Protein AF-A0A656JQZ4-F1 (afdb_monomer_lite)

InterPro domains:
  IPR024393 Mechanosensitive ion channel MscS, porin domain [PF12795] (4-172)

Radius of gyration: 34.05 Å; chains: 1; bounding box: 74×34×108 Å

Structure (mmCIF, N/CA/C/O backbone):
data_AF-A0A656JQZ4-F1
#
_entry.id   AF-A0A656JQZ4-F1
#
loop_
_atom_site.group_PDB
_atom_site.id
_atom_site.type_symbol
_atom_site.label_atom_id
_atom_site.label_alt_id
_atom_site.label_comp_id
_atom_site.label_asym_id
_atom_site.label_entity_id
_atom_site.label_seq_id
_atom_site.pdbx_PDB_ins_code
_atom_site.Cartn_x
_atom_site.Cartn_y
_atom_site.Cartn_z
_atom_site.occupancy
_atom_site.B_iso_or_equiv
_atom_site.auth_seq_id
_atom_site.auth_comp_id
_atom_site.auth_asym_id
_atom_site.auth_atom_id
_atom_site.pdbx_PDB_model_num
ATOM 1 N N . LYS A 1 1 ? -28.737 9.809 -9.470 1.00 39.38 1 LYS A N 1
ATOM 2 C CA . LYS A 1 1 ? -28.027 9.970 -10.762 1.00 39.38 1 LYS A CA 1
ATOM 3 C C . LYS A 1 1 ? -26.666 9.329 -10.587 1.00 39.38 1 LYS A C 1
ATOM 5 O O . LYS A 1 1 ? -25.875 9.874 -9.831 1.00 39.38 1 LYS A O 1
ATOM 10 N N . GLU A 1 2 ? -26.426 8.171 -11.194 1.00 43.66 2 GLU A N 1
ATOM 11 C CA . GLU A 1 2 ? -25.077 7.606 -11.251 1.00 43.66 2 GLU A CA 1
ATOM 12 C C . GLU A 1 2 ? -24.187 8.609 -11.987 1.00 43.66 2 GLU A C 1
ATOM 14 O O . GLU A 1 2 ? -24.426 8.935 -13.152 1.00 43.66 2 GLU A O 1
ATOM 19 N N . SER A 1 3 ? -23.223 9.191 -11.275 1.00 51.88 3 SER A N 1
ATOM 20 C CA . SER A 1 3 ? -22.166 9.960 -11.918 1.00 51.88 3 SER A CA 1
ATOM 21 C C . SER A 1 3 ? -21.390 8.973 -12.782 1.00 51.88 3 SER A C 1
ATOM 23 O O . SER A 1 3 ? -20.811 8.030 -12.245 1.00 51.88 3 SER A O 1
ATOM 25 N N . LYS A 1 4 ? -21.431 9.126 -14.111 1.00 57.84 4 LYS A N 1
ATOM 26 C CA . LYS A 1 4 ? -20.632 8.279 -15.001 1.00 57.84 4 LYS A CA 1
ATOM 27 C C . LYS A 1 4 ? -19.164 8.517 -14.668 1.00 57.84 4 LYS A C 1
ATOM 29 O O . LYS A 1 4 ? -18.631 9.587 -14.956 1.00 57.84 4 LYS A O 1
ATOM 34 N N . VAL A 1 5 ? -18.532 7.526 -14.047 1.00 68.38 5 VAL A N 1
ATOM 35 C CA . VAL A 1 5 ? -17.096 7.537 -13.786 1.00 68.38 5 VAL A CA 1
ATOM 36 C C . VAL A 1 5 ? -16.403 7.489 -15.144 1.00 68.38 5 VAL A C 1
ATOM 38 O O . VAL A 1 5 ? -16.481 6.495 -15.860 1.00 68.38 5 VAL A O 1
ATOM 41 N N . VAL A 1 6 ? -15.779 8.596 -15.542 1.00 78.38 6 VAL A N 1
ATOM 42 C CA . VAL A 1 6 ? -14.940 8.630 -16.746 1.00 78.38 6 VAL A CA 1
ATOM 43 C C . VAL A 1 6 ? -13.711 7.766 -16.464 1.00 78.38 6 VAL A C 1
ATOM 45 O O . VAL A 1 6 ? -13.132 7.879 -15.385 1.00 78.38 6 VAL A O 1
ATOM 48 N N . ALA A 1 7 ? -13.293 6.902 -17.385 1.00 86.31 7 ALA A N 1
ATOM 49 C CA . ALA A 1 7 ? -12.116 6.060 -17.159 1.00 86.31 7 ALA A CA 1
ATOM 50 C C . ALA A 1 7 ? -10.849 6.919 -16.976 1.00 86.31 7 ALA A C 1
ATOM 52 O O . ALA A 1 7 ? -10.697 7.950 -17.637 1.00 86.31 7 ALA A O 1
ATOM 53 N N . VAL A 1 8 ? -9.921 6.499 -16.114 1.00 87.38 8 VAL A N 1
ATOM 54 C CA . VAL A 1 8 ? -8.641 7.202 -15.875 1.00 87.38 8 VAL A CA 1
ATOM 55 C C . VAL A 1 8 ? -7.861 7.394 -17.177 1.00 87.38 8 VAL A C 1
ATOM 57 O O . VAL A 1 8 ? -7.394 8.497 -17.453 1.00 87.38 8 VAL A O 1
ATOM 60 N N . ALA A 1 9 ? -7.828 6.372 -18.039 1.00 84.94 9 ALA A N 1
ATOM 61 C CA . ALA A 1 9 ? -7.219 6.448 -19.367 1.00 84.94 9 ALA A CA 1
ATOM 62 C C . ALA A 1 9 ? -7.808 7.569 -20.246 1.00 84.94 9 ALA A C 1
ATOM 64 O O . ALA A 1 9 ? -7.087 8.197 -21.017 1.00 84.94 9 ALA A O 1
ATOM 65 N N . GLN A 1 10 ? -9.105 7.866 -20.110 1.00 87.75 10 GLN A N 1
ATOM 66 C CA . GLN A 1 10 ? -9.758 8.961 -20.835 1.00 87.75 10 GLN A CA 1
ATOM 67 C C . GLN A 1 10 ? -9.510 10.320 -20.170 1.00 87.75 10 GLN A C 1
ATOM 69 O O . GLN A 1 10 ? -9.317 11.310 -20.869 1.00 87.75 10 GLN A O 1
ATOM 74 N N . ARG A 1 11 ? -9.493 10.377 -18.830 1.00 89.81 11 ARG A N 1
ATOM 75 C CA . ARG A 1 11 ? -9.241 11.616 -18.072 1.00 89.81 11 ARG A CA 1
ATOM 76 C C . ARG A 1 11 ? -7.806 12.117 -18.226 1.00 89.81 11 ARG A C 1
ATOM 78 O O . ARG A 1 11 ? -7.595 13.319 -18.348 1.00 89.81 11 ARG A O 1
ATOM 85 N N . TYR A 1 12 ? -6.839 11.203 -18.212 1.00 93.88 12 TYR A N 1
ATOM 86 C CA . TYR A 1 12 ? -5.414 11.522 -18.086 1.00 93.88 12 TYR A CA 1
ATOM 87 C C . TYR A 1 12 ? -4.560 11.007 -19.249 1.00 93.88 12 TYR A C 1
ATOM 89 O O . TYR A 1 12 ? -3.341 11.149 -19.226 1.00 93.88 12 TYR A O 1
ATOM 97 N N . GLY A 1 13 ? -5.170 10.457 -20.304 1.00 89.69 13 GLY A N 1
ATOM 98 C CA . GLY A 1 13 ? -4.443 9.910 -21.456 1.00 89.69 13 GLY A CA 1
ATOM 99 C C . GLY A 1 13 ? -3.533 10.916 -22.173 1.00 89.69 13 GLY A C 1
ATOM 100 O O . GLY A 1 13 ? -2.538 10.510 -22.775 1.00 89.69 13 GLY A O 1
ATOM 101 N N . GLY A 1 14 ? -3.832 12.216 -22.074 1.00 91.75 14 GLY A N 1
ATOM 102 C CA . GLY A 1 14 ? -3.009 13.297 -22.626 1.00 91.75 14 GLY A CA 1
ATOM 103 C C . GLY A 1 14 ? -1.778 13.674 -21.793 1.00 91.75 14 GLY A C 1
ATOM 104 O O . GLY A 1 14 ? -0.932 14.404 -22.299 1.00 91.75 14 GLY A O 1
ATOM 105 N N . LEU A 1 15 ? -1.664 13.192 -20.552 1.00 94.81 15 LEU A N 1
ATOM 106 C CA . LEU A 1 15 ? -0.514 13.468 -19.691 1.00 94.81 15 LEU A CA 1
ATOM 107 C C . LEU A 1 15 ? 0.691 12.602 -20.084 1.00 94.81 15 LEU A C 1
ATOM 109 O O . LEU A 1 15 ? 0.540 11.476 -20.584 1.00 94.81 15 LEU A O 1
ATOM 113 N N . ASP A 1 16 ? 1.890 13.133 -19.863 1.00 93.31 16 ASP A N 1
ATOM 114 C CA . ASP A 1 16 ? 3.128 12.368 -19.983 1.00 93.31 16 ASP A CA 1
ATOM 115 C C . ASP A 1 16 ? 3.394 11.511 -18.730 1.00 93.31 16 ASP A C 1
ATOM 117 O O . ASP A 1 16 ? 2.687 11.591 -17.724 1.00 93.31 16 ASP A O 1
ATOM 121 N N . VAL A 1 17 ? 4.387 10.622 -18.815 1.00 89.88 17 VAL A N 1
ATOM 122 C CA . VAL A 1 17 ? 4.729 9.700 -17.720 1.00 89.88 17 VAL A CA 1
ATOM 123 C C . VAL A 1 17 ? 5.087 10.451 -16.422 1.00 89.88 17 VAL A C 1
ATOM 125 O O . VAL A 1 17 ? 4.484 10.129 -15.400 1.00 89.88 17 VAL A O 1
ATOM 128 N N . PRO A 1 18 ? 5.954 11.487 -16.427 1.00 89.94 18 PRO A N 1
ATOM 129 C CA . PRO A 1 18 ? 6.246 12.267 -15.219 1.00 89.94 18 PRO A CA 1
ATOM 130 C C . PRO A 1 18 ? 5.016 12.928 -14.575 1.00 89.94 18 PRO A C 1
ATOM 132 O O . PRO A 1 18 ? 4.871 12.921 -13.352 1.00 89.94 18 PRO A O 1
ATOM 135 N N . GLN A 1 19 ? 4.104 13.487 -15.376 1.00 94.38 19 GLN A N 1
ATOM 136 C CA . GLN A 1 19 ? 2.864 14.083 -14.869 1.00 94.38 19 GLN A CA 1
ATOM 137 C C . GLN A 1 19 ? 1.947 13.037 -14.228 1.00 94.38 19 GLN A C 1
ATOM 139 O O . GLN A 1 19 ? 1.336 13.296 -13.188 1.00 94.38 19 GLN A O 1
ATOM 144 N N . LEU A 1 20 ? 1.854 11.851 -14.833 1.00 94.00 20 LEU A N 1
ATOM 145 C CA . LEU A 1 20 ? 1.080 10.741 -14.283 1.00 94.00 20 LEU A CA 1
ATOM 146 C C . LEU A 1 20 ? 1.684 10.216 -12.976 1.00 94.00 20 LEU A C 1
ATOM 148 O O . LEU A 1 20 ? 0.936 9.937 -12.043 1.00 94.00 20 LEU A O 1
ATOM 152 N N . GLU A 1 21 ? 3.011 10.132 -12.869 1.00 87.94 21 GLU A N 1
ATOM 153 C CA . GLU A 1 21 ? 3.712 9.750 -11.634 1.00 87.94 21 GLU A CA 1
ATOM 154 C C . GLU A 1 21 ? 3.460 10.747 -10.498 1.00 87.94 21 GLU A C 1
ATOM 156 O O . GLU A 1 21 ? 3.199 10.353 -9.358 1.00 87.94 21 GLU A O 1
ATOM 161 N N . GLN A 1 22 ? 3.476 12.047 -10.802 1.00 92.06 22 GLN A N 1
ATOM 162 C CA . GLN A 1 22 ? 3.134 13.080 -9.827 1.00 92.06 22 GLN A CA 1
ATOM 163 C C . GLN A 1 22 ? 1.684 12.936 -9.344 1.00 92.06 22 GLN A C 1
ATOM 165 O O . GLN A 1 22 ? 1.421 13.029 -8.143 1.00 92.06 22 GLN A O 1
ATOM 170 N N . LEU A 1 23 ? 0.743 12.688 -10.260 1.00 94.88 23 LEU A N 1
ATOM 171 C CA . LEU A 1 23 ? -0.659 12.468 -9.914 1.00 94.88 23 LEU A CA 1
ATOM 172 C C . LEU A 1 23 ? -0.840 11.194 -9.075 1.00 94.88 23 LEU A C 1
ATOM 174 O O . LEU A 1 23 ? -1.554 11.219 -8.075 1.00 94.88 23 LEU A O 1
ATOM 178 N N . LEU A 1 24 ? -0.158 10.106 -9.435 1.00 90.56 24 LEU A N 1
ATOM 179 C CA . LEU A 1 24 ? -0.147 8.857 -8.676 1.00 90.56 24 LEU A CA 1
ATOM 180 C C . LEU A 1 24 ? 0.343 9.075 -7.236 1.00 90.56 24 LEU A C 1
ATOM 182 O O . LEU A 1 24 ? -0.272 8.575 -6.292 1.00 90.56 24 LEU A O 1
ATOM 186 N N . SER A 1 25 ? 1.407 9.861 -7.056 1.00 88.25 25 SER A N 1
ATOM 187 C CA . SER A 1 25 ? 1.925 10.226 -5.733 1.00 88.25 25 SER A CA 1
ATOM 188 C C . SER A 1 25 ? 0.886 11.000 -4.911 1.00 88.25 25 SER A C 1
ATOM 190 O O . SER A 1 25 ? 0.588 10.628 -3.777 1.00 88.25 25 SER A O 1
ATOM 192 N N . GLN A 1 26 ? 0.230 12.002 -5.507 1.00 94.31 26 GLN A N 1
ATOM 193 C CA . GLN A 1 26 ? -0.845 12.753 -4.844 1.00 94.31 26 GLN A CA 1
ATOM 194 C C . GLN A 1 26 ? -2.020 11.858 -4.434 1.00 94.31 26 GLN A C 1
ATOM 196 O O . GLN A 1 26 ? -2.540 11.983 -3.323 1.00 94.31 26 GLN A O 1
ATOM 201 N N . ARG A 1 27 ? -2.438 10.945 -5.318 1.00 93.88 27 ARG A N 1
ATOM 202 C CA . ARG A 1 27 ? -3.514 9.991 -5.027 1.00 93.88 27 ARG A CA 1
ATOM 203 C C . ARG A 1 27 ? -3.132 9.030 -3.906 1.00 93.88 27 ARG A C 1
ATOM 205 O O . ARG A 1 27 ? -3.966 8.746 -3.051 1.00 93.88 27 ARG A O 1
ATOM 212 N N . SER A 1 28 ? -1.873 8.607 -3.860 1.00 88.31 28 SER A N 1
ATOM 213 C CA . SER A 1 28 ? -1.345 7.755 -2.792 1.00 88.31 28 SER A CA 1
ATOM 214 C C . SER A 1 28 ? -1.345 8.455 -1.428 1.00 88.31 28 SER A C 1
ATOM 216 O O . SER A 1 28 ? -1.673 7.822 -0.428 1.00 88.31 28 SER A O 1
ATOM 218 N N . THR A 1 29 ? -1.051 9.759 -1.368 1.00 90.81 29 THR A N 1
ATOM 219 C CA . THR A 1 29 ? -1.180 10.543 -0.125 1.00 90.81 29 THR A CA 1
ATOM 220 C C . THR A 1 29 ? -2.636 10.628 0.331 1.00 90.81 29 THR A C 1
ATOM 222 O O . THR A 1 29 ? -2.938 10.309 1.474 1.00 90.81 29 THR A O 1
ATOM 225 N N . GLN A 1 30 ? -3.554 10.960 -0.581 1.00 95.06 30 GLN A N 1
ATOM 226 C CA . GLN A 1 30 ? -4.991 11.029 -0.278 1.00 95.06 30 GLN A CA 1
ATOM 227 C C . GLN A 1 30 ? -5.563 9.687 0.194 1.00 95.06 30 GLN A C 1
ATOM 229 O O . GLN A 1 30 ? -6.457 9.661 1.034 1.00 95.06 30 GLN A O 1
ATOM 234 N N . GLN A 1 31 ? -5.041 8.571 -0.324 1.00 92.25 31 GLN A N 1
ATOM 235 C CA . GLN A 1 31 ? -5.394 7.236 0.153 1.00 92.25 31 GLN A CA 1
ATOM 236 C C . GLN A 1 31 ? -5.039 7.058 1.633 1.00 92.25 31 GLN A C 1
ATOM 238 O O . GLN A 1 31 ? -5.831 6.501 2.383 1.00 92.25 31 GLN A O 1
ATOM 243 N N . SER A 1 32 ? -3.869 7.544 2.060 1.00 88.00 32 SER A N 1
ATOM 244 C CA . SER A 1 32 ? -3.449 7.473 3.463 1.00 88.00 32 SER A CA 1
ATOM 245 C C . SER A 1 32 ? -4.374 8.278 4.378 1.00 88.00 32 SER A C 1
ATOM 247 O O . SER A 1 32 ? -4.710 7.809 5.463 1.00 88.00 32 SER A O 1
ATOM 249 N N . ASP A 1 33 ? -4.804 9.462 3.937 1.00 94.06 33 ASP A N 1
ATOM 250 C CA . ASP A 1 33 ? -5.730 10.308 4.698 1.00 94.06 33 ASP A CA 1
ATOM 251 C C . ASP A 1 33 ? -7.103 9.628 4.836 1.00 94.06 33 ASP A C 1
ATOM 253 O O . ASP A 1 33 ? -7.630 9.502 5.941 1.00 94.06 33 ASP A O 1
ATOM 257 N N . LEU A 1 34 ? -7.640 9.089 3.732 1.00 94.94 34 LEU A N 1
ATOM 258 C CA . LEU A 1 34 ? -8.894 8.326 3.738 1.00 94.94 34 LEU A CA 1
ATOM 259 C C . LEU A 1 34 ? -8.816 7.083 4.630 1.00 94.94 34 LEU A C 1
ATOM 261 O O . LEU A 1 34 ? -9.793 6.755 5.302 1.00 94.94 34 LEU A O 1
ATOM 265 N N . GLN A 1 35 ? -7.666 6.408 4.663 1.00 90.81 35 GLN A N 1
ATOM 266 C CA . GLN A 1 35 ? -7.452 5.259 5.537 1.00 90.81 35 GLN A CA 1
ATOM 267 C C . GLN A 1 35 ? -7.500 5.663 7.017 1.00 90.81 35 GLN A C 1
ATOM 269 O O . GLN A 1 35 ? -8.085 4.948 7.829 1.00 90.81 35 GLN A O 1
ATOM 274 N N . SER A 1 36 ? -6.932 6.822 7.369 1.00 91.38 36 SER A N 1
ATOM 275 C CA . SER A 1 36 ? -7.020 7.373 8.727 1.00 91.38 36 SER A CA 1
ATOM 276 C C . SER A 1 36 ? -8.464 7.701 9.106 1.00 91.38 36 SER A C 1
ATOM 278 O O . SER A 1 36 ? -8.922 7.290 10.170 1.00 91.38 36 SER A O 1
ATOM 280 N N . GLU A 1 37 ? -9.204 8.375 8.220 1.00 94.75 37 GLU A N 1
ATOM 281 C CA . GLU A 1 37 ? -10.624 8.685 8.435 1.00 94.75 37 GLU A CA 1
ATOM 282 C C . GLU A 1 37 ? -11.464 7.408 8.606 1.00 94.75 37 GLU A C 1
ATOM 284 O O . GLU A 1 37 ? -12.331 7.339 9.479 1.00 94.75 37 GLU A O 1
ATOM 289 N N . LEU A 1 38 ? -11.201 6.373 7.798 1.00 93.31 38 LEU A N 1
ATOM 290 C CA . LEU A 1 38 ? -11.888 5.084 7.897 1.00 93.31 38 LEU A CA 1
ATOM 291 C C . LEU A 1 38 ? -11.623 4.402 9.245 1.00 93.31 38 LEU A C 1
ATOM 293 O O . LEU A 1 38 ? -12.551 3.854 9.840 1.00 93.31 38 LEU A O 1
ATOM 297 N N . ASN A 1 39 ? -10.391 4.474 9.756 1.00 88.94 39 ASN A N 1
ATOM 298 C CA . ASN A 1 39 ? -10.056 3.927 11.071 1.00 88.94 39 ASN A CA 1
ATOM 299 C C . ASN A 1 39 ? -10.820 4.652 12.189 1.00 88.94 39 ASN A C 1
ATOM 301 O O . ASN A 1 39 ? -11.409 3.997 13.046 1.00 88.94 39 ASN A O 1
ATOM 305 N N . GLU A 1 40 ? -10.889 5.986 12.147 1.00 91.06 40 GLU A N 1
ATOM 306 C CA . GLU A 1 40 ? -11.666 6.775 13.113 1.00 91.06 40 GLU A CA 1
ATOM 307 C C . GLU A 1 40 ? -13.163 6.427 13.071 1.00 91.06 40 GLU A C 1
ATOM 309 O O . GLU A 1 40 ? -13.796 6.232 14.115 1.00 91.06 40 GLU A O 1
ATOM 314 N N . ALA A 1 41 ? -13.732 6.292 11.870 1.00 92.88 41 ALA A N 1
ATOM 315 C CA . ALA A 1 41 ? -15.123 5.880 11.697 1.00 92.88 41 ALA A CA 1
ATOM 316 C C . ALA A 1 41 ? -15.377 4.462 12.232 1.00 92.88 41 ALA A C 1
ATOM 318 O O . ALA A 1 41 ? -16.416 4.213 12.849 1.00 92.88 41 ALA A O 1
ATOM 319 N N . ASN A 1 42 ? -14.420 3.547 12.054 1.00 89.44 42 ASN A N 1
ATOM 320 C CA . ASN A 1 42 ? -14.505 2.193 12.586 1.00 89.44 42 ASN A CA 1
ATOM 321 C C . ASN A 1 42 ? -14.510 2.189 14.127 1.00 89.44 42 ASN A C 1
ATOM 323 O O . ASN A 1 42 ? -15.382 1.563 14.730 1.00 89.44 42 ASN A O 1
ATOM 327 N N . SER A 1 43 ? -13.633 2.963 14.777 1.00 88.38 43 SER A N 1
ATOM 328 C CA . SER A 1 43 ? -13.628 3.108 16.244 1.00 88.38 43 SER A CA 1
ATOM 329 C C . SER A 1 43 ? -14.948 3.681 16.783 1.00 88.38 43 SER A C 1
ATOM 331 O O . SER A 1 43 ? -15.470 3.236 17.814 1.00 88.38 43 SER A O 1
ATOM 333 N N . LEU A 1 44 ? -15.550 4.648 16.077 1.00 89.31 44 LEU A N 1
ATOM 334 C CA . LEU A 1 44 ? -16.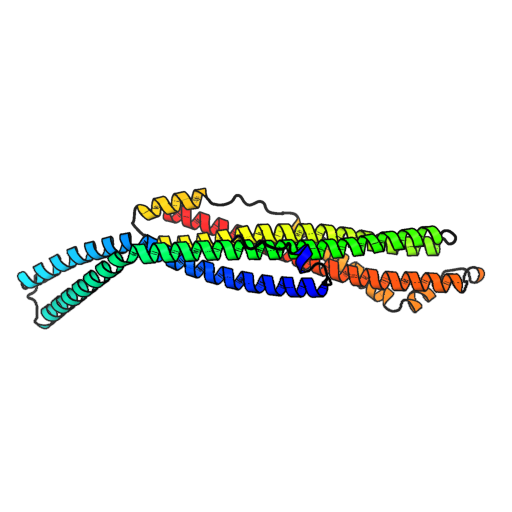872 5.185 16.424 1.00 89.31 44 LEU A CA 1
ATOM 335 C C . LEU A 1 44 ? -17.974 4.125 16.290 1.00 89.31 44 LEU A C 1
ATOM 337 O O . LEU A 1 44 ? -18.811 3.995 17.191 1.00 89.31 44 LEU A O 1
ATOM 341 N N . ALA A 1 45 ? -17.957 3.348 15.204 1.00 90.38 45 ALA A N 1
ATOM 342 C CA . ALA A 1 45 ? -18.913 2.271 14.967 1.00 90.38 45 ALA A CA 1
ATOM 343 C C . ALA A 1 45 ? -18.806 1.172 16.039 1.00 90.38 45 ALA A C 1
ATOM 345 O O . ALA A 1 45 ? -19.820 0.785 16.626 1.00 90.38 45 ALA A O 1
ATOM 346 N N . ILE A 1 46 ? -17.589 0.734 16.381 1.00 87.06 46 ILE A N 1
ATOM 347 C CA . ILE A 1 46 ? -17.330 -0.247 17.449 1.00 87.06 46 ILE A CA 1
ATOM 348 C C . ILE A 1 46 ? -17.798 0.295 18.799 1.00 87.06 46 ILE A C 1
ATOM 350 O O . ILE A 1 46 ? -18.468 -0.409 19.562 1.00 87.06 46 ILE A O 1
ATOM 354 N N . THR A 1 47 ? -17.507 1.561 19.097 1.00 87.88 47 THR A N 1
ATOM 355 C CA . THR A 1 47 ? -17.964 2.207 20.331 1.00 87.88 47 THR A CA 1
ATOM 356 C C . THR A 1 47 ? -19.490 2.208 20.423 1.00 87.88 47 THR A C 1
ATOM 358 O O . THR A 1 47 ? -20.037 1.847 21.464 1.00 87.88 47 THR A O 1
ATOM 361 N N . ALA A 1 48 ? -20.198 2.570 19.350 1.00 90.56 48 ALA A N 1
ATOM 362 C CA . ALA A 1 48 ? -21.661 2.545 19.316 1.00 90.56 48 ALA A CA 1
ATOM 363 C C . ALA A 1 48 ? -22.227 1.114 19.415 1.00 90.56 48 ALA A C 1
ATOM 365 O O . ALA A 1 48 ? -23.218 0.880 20.109 1.00 90.56 48 ALA A O 1
ATOM 366 N N . GLN A 1 49 ? -21.581 0.137 18.777 1.00 88.38 49 GLN A N 1
ATOM 367 C CA . GLN A 1 49 ? -22.001 -1.265 18.803 1.00 88.38 49 GLN A CA 1
ATOM 368 C C . GLN A 1 49 ? -21.848 -1.900 20.193 1.00 88.38 49 GLN A C 1
ATOM 370 O O . GLN A 1 49 ? -22.693 -2.688 20.614 1.00 88.38 49 GLN A O 1
ATOM 375 N N . THR A 1 50 ? -20.776 -1.566 20.910 1.00 87.69 50 THR A N 1
ATOM 376 C CA . THR A 1 50 ? -20.445 -2.162 22.215 1.00 87.69 50 THR A CA 1
ATOM 377 C C . THR A 1 50 ? -21.063 -1.425 23.403 1.00 87.69 50 THR A C 1
ATOM 379 O O . THR A 1 50 ? -21.199 -1.997 24.486 1.00 87.69 50 THR A O 1
ATOM 382 N N . ARG A 1 51 ? -21.485 -0.168 23.224 1.00 89.88 51 ARG A N 1
ATOM 383 C CA . ARG A 1 51 ? -22.067 0.665 24.286 1.00 89.88 51 ARG A CA 1
ATOM 384 C C . ARG A 1 51 ? -23.251 0.024 25.029 1.00 89.88 51 ARG A C 1
ATOM 386 O O . ARG A 1 51 ? -23.259 0.149 26.255 1.00 89.88 51 ARG A O 1
ATOM 393 N N . PRO A 1 52 ? -24.217 -0.661 24.380 1.00 91.00 52 PRO A N 1
ATOM 394 C CA . PRO A 1 52 ? -25.328 -1.304 25.083 1.00 91.00 52 PRO A CA 1
ATOM 395 C C . PRO A 1 52 ? -24.889 -2.307 26.150 1.00 91.00 52 PRO A C 1
ATOM 397 O O . PRO A 1 52 ? -25.318 -2.209 27.299 1.00 91.00 52 PRO A O 1
ATOM 400 N N . GLU A 1 53 ? -23.976 -3.205 25.786 1.00 87.38 53 GLU A N 1
ATOM 401 C CA . GLU A 1 53 ? -23.446 -4.240 26.678 1.00 87.38 53 GLU A CA 1
ATOM 402 C C . GLU A 1 53 ? -22.711 -3.620 27.877 1.00 87.38 53 GLU A C 1
ATOM 404 O O . GLU A 1 53 ? -22.941 -3.987 29.035 1.00 87.38 53 GLU A O 1
ATOM 409 N N . ARG A 1 54 ? -21.873 -2.607 27.614 1.00 85.00 54 ARG A N 1
ATOM 410 C CA . ARG A 1 54 ? -21.145 -1.876 28.663 1.00 85.00 54 ARG A CA 1
ATOM 411 C C . ARG A 1 54 ? -22.095 -1.183 29.623 1.00 85.00 54 ARG A C 1
ATOM 413 O O . ARG A 1 54 ? -21.962 -1.319 30.833 1.00 85.00 54 ARG A O 1
ATOM 420 N N . ALA A 1 55 ? -23.056 -0.434 29.086 1.00 90.38 55 ALA A N 1
ATOM 421 C CA . ALA A 1 55 ? -23.996 0.323 29.893 1.00 90.38 55 ALA A CA 1
ATOM 422 C C . ALA A 1 55 ? -24.849 -0.614 30.754 1.00 90.38 55 ALA A C 1
ATOM 424 O O . ALA A 1 55 ? -25.080 -0.316 31.922 1.00 90.38 55 ALA A O 1
ATOM 425 N N . GLN A 1 56 ? -25.271 -1.764 30.221 1.00 88.56 56 GLN A N 1
ATOM 426 C CA . GLN A 1 56 ? -26.003 -2.770 30.988 1.00 88.56 56 GLN A CA 1
ATOM 427 C C . GLN A 1 56 ? -25.157 -3.352 32.129 1.00 88.56 56 GLN A C 1
ATOM 429 O O . GLN A 1 56 ? -25.646 -3.473 33.258 1.00 88.56 56 GLN A O 1
ATOM 434 N N . THR A 1 57 ? -23.887 -3.659 31.863 1.00 87.00 57 THR A N 1
ATOM 435 C CA . THR A 1 57 ? -22.937 -4.151 32.872 1.00 87.00 57 THR A CA 1
ATOM 436 C C . THR A 1 57 ? -22.690 -3.107 33.964 1.00 87.00 57 THR A C 1
ATOM 438 O O . THR A 1 57 ? -22.845 -3.402 35.151 1.00 87.00 57 THR A O 1
ATOM 441 N N . GLU A 1 58 ? -22.398 -1.861 33.581 1.00 90.00 58 GLU A N 1
ATOM 442 C CA . GLU A 1 58 ? -22.165 -0.754 34.515 1.00 90.00 58 GLU A CA 1
ATOM 443 C C . GLU A 1 58 ? -23.414 -0.439 35.350 1.00 90.00 58 GLU A C 1
ATOM 445 O O . GLU A 1 58 ? -23.318 -0.300 36.567 1.00 90.00 58 GLU A O 1
ATOM 450 N N . ILE A 1 59 ? -24.607 -0.400 34.742 1.00 92.88 59 ILE A N 1
ATOM 451 C CA . ILE A 1 59 ? -25.869 -0.183 35.469 1.00 92.88 59 ILE A CA 1
ATOM 452 C C . ILE A 1 59 ? -26.106 -1.303 36.492 1.00 92.88 59 ILE A C 1
ATOM 454 O O . ILE A 1 59 ? -26.523 -1.020 37.617 1.00 92.88 59 ILE A O 1
ATOM 458 N N . SER A 1 60 ? -25.825 -2.560 36.142 1.00 92.38 60 SER A N 1
ATOM 459 C CA . SER A 1 60 ? -26.003 -3.708 37.046 1.00 92.38 60 SER A CA 1
ATOM 460 C C . SER A 1 60 ? -25.027 -3.663 38.233 1.00 92.38 60 SER A C 1
ATOM 462 O O . SER A 1 60 ? -25.422 -3.872 39.387 1.00 92.38 60 SER A O 1
ATOM 464 N N . ALA A 1 61 ? -23.762 -3.311 37.979 1.00 93.06 61 ALA A N 1
ATOM 465 C CA . ALA A 1 61 ? -22.763 -3.101 39.027 1.00 93.06 61 ALA A CA 1
ATOM 466 C C . ALA A 1 61 ? -23.149 -1.926 39.945 1.00 93.06 61 ALA A C 1
ATOM 468 O O . ALA A 1 61 ? -23.137 -2.053 41.172 1.00 93.06 61 ALA A O 1
ATOM 469 N N . ASN A 1 62 ? -23.596 -0.815 39.355 1.00 96.00 62 ASN A N 1
ATOM 470 C CA . ASN A 1 62 ? -24.073 0.363 40.073 1.00 96.00 62 ASN A CA 1
ATOM 471 C C . ASN A 1 62 ? -25.276 0.045 40.967 1.00 96.00 62 ASN A C 1
ATOM 473 O O . ASN A 1 62 ? -25.327 0.502 42.106 1.00 96.00 62 ASN A O 1
ATOM 477 N N . GLN A 1 63 ? -26.232 -0.762 40.496 1.00 95.81 63 GLN A N 1
ATOM 478 C CA . GLN A 1 63 ? -27.374 -1.202 41.306 1.00 95.81 63 GLN A CA 1
ATOM 479 C C . GLN A 1 63 ? -26.925 -1.997 42.535 1.00 95.81 63 GLN A C 1
ATOM 481 O O . GLN A 1 63 ? -27.388 -1.727 43.645 1.00 95.81 63 GLN A O 1
ATOM 486 N N . THR A 1 64 ? -25.987 -2.928 42.352 1.00 96.88 64 THR A N 1
ATOM 487 C CA . THR A 1 64 ? -25.401 -3.700 43.456 1.00 96.88 64 THR A CA 1
ATOM 488 C C . THR A 1 64 ? -24.720 -2.774 44.465 1.00 96.88 64 THR A C 1
ATOM 490 O O . THR A 1 64 ? -24.948 -2.885 45.672 1.00 96.88 64 THR A O 1
ATOM 493 N N . ARG A 1 65 ? -23.943 -1.795 43.987 1.00 97.44 65 ARG A N 1
ATOM 494 C CA . ARG A 1 65 ? -23.257 -0.828 44.850 1.00 97.44 65 ARG A CA 1
ATOM 495 C C . ARG A 1 65 ? -24.230 0.084 45.599 1.00 97.44 65 ARG A C 1
ATOM 497 O O . ARG A 1 65 ? -24.067 0.281 46.800 1.00 97.44 65 ARG A O 1
ATOM 504 N N . ILE A 1 66 ? -25.284 0.572 44.944 1.00 97.88 66 ILE A N 1
ATOM 505 C CA . ILE A 1 66 ? -26.351 1.359 45.583 1.00 97.88 66 ILE A CA 1
ATOM 506 C C . ILE A 1 66 ? -26.989 0.570 46.734 1.00 97.88 66 ILE A C 1
ATOM 508 O O . ILE A 1 66 ? -27.179 1.115 47.821 1.00 97.88 66 ILE A O 1
ATOM 512 N N . GLN A 1 67 ? -27.308 -0.713 46.523 1.00 97.19 67 GLN A N 1
ATOM 513 C CA . GLN A 1 67 ? -27.890 -1.564 47.566 1.00 97.19 67 GLN A CA 1
ATOM 514 C C . GLN A 1 67 ? -26.948 -1.719 48.766 1.00 97.19 67 GLN A C 1
ATOM 516 O O . GLN A 1 67 ? -27.392 -1.587 49.908 1.00 97.19 67 GLN A O 1
ATOM 521 N N . GLN A 1 68 ? -25.652 -1.934 48.517 1.00 96.25 68 GLN A N 1
ATOM 522 C CA . GLN A 1 68 ? -24.634 -2.008 49.569 1.00 96.25 68 GLN A CA 1
ATOM 523 C C . GLN A 1 68 ? -24.542 -0.702 50.363 1.00 96.25 68 GLN A C 1
ATOM 525 O O . GLN A 1 68 ? -24.611 -0.728 51.592 1.00 96.25 68 GLN A O 1
ATOM 530 N N . ILE A 1 69 ? -24.437 0.443 49.678 1.00 96.88 69 ILE A N 1
ATOM 531 C CA . ILE A 1 69 ? -24.342 1.749 50.339 1.00 96.88 69 ILE A CA 1
ATOM 532 C C . ILE A 1 69 ? -25.597 2.014 51.180 1.00 96.88 69 ILE A C 1
ATOM 534 O O . ILE A 1 69 ? -25.490 2.389 52.347 1.00 96.88 69 ILE A O 1
ATOM 538 N N . ASN A 1 70 ? -26.787 1.756 50.632 1.00 96.75 70 ASN A N 1
ATOM 539 C CA . ASN A 1 70 ? -28.044 1.924 51.359 1.00 96.75 70 ASN A CA 1
ATOM 540 C C . ASN A 1 70 ? -28.121 1.027 52.603 1.00 96.75 70 ASN A C 1
ATOM 542 O O . ASN A 1 70 ? -28.608 1.470 53.644 1.00 96.75 70 ASN A O 1
ATOM 546 N N . ALA A 1 71 ? -27.620 -0.209 52.531 1.00 95.50 71 ALA A N 1
ATOM 547 C CA . ALA A 1 71 ? -27.551 -1.102 53.684 1.00 95.50 71 ALA A CA 1
ATOM 548 C C . ALA A 1 71 ? -26.595 -0.572 54.767 1.00 95.50 71 ALA A C 1
ATOM 550 O O . ALA A 1 71 ? -26.957 -0.560 55.945 1.00 95.50 71 ALA A O 1
ATOM 551 N N . ILE A 1 72 ? -25.414 -0.078 54.379 1.00 96.06 72 ILE A N 1
ATOM 552 C CA . ILE A 1 72 ? -24.428 0.521 55.294 1.00 96.06 72 ILE A CA 1
ATOM 553 C C . ILE A 1 72 ? -25.011 1.761 55.986 1.00 96.06 72 ILE A C 1
ATOM 555 O O . ILE A 1 72 ? -24.969 1.874 57.215 1.00 96.06 72 ILE A O 1
ATOM 559 N N . LEU A 1 73 ? -25.607 2.672 55.210 1.00 95.06 73 LEU A N 1
ATOM 560 C CA . LEU A 1 73 ? -26.227 3.893 55.725 1.00 95.06 73 LEU A CA 1
ATOM 561 C C . LEU A 1 73 ? -27.383 3.579 56.683 1.00 95.06 73 LEU A C 1
ATOM 563 O O . LEU A 1 73 ? -27.458 4.176 57.756 1.00 95.06 73 LEU A O 1
ATOM 567 N N . LYS A 1 74 ? -28.239 2.607 56.337 1.00 94.81 74 LYS A N 1
ATOM 568 C CA . LYS A 1 74 ? -29.369 2.172 57.173 1.00 94.81 74 LYS A CA 1
ATOM 569 C C . LYS A 1 74 ? -28.915 1.523 58.481 1.00 94.81 74 LYS A C 1
ATOM 571 O O . LYS A 1 74 ? -29.480 1.815 59.531 1.00 94.81 74 LYS A O 1
ATOM 576 N N . ASN A 1 75 ? -27.907 0.654 58.429 1.00 93.31 75 ASN A N 1
ATOM 577 C CA . ASN A 1 75 ? -27.382 -0.033 59.612 1.00 93.31 75 ASN A CA 1
ATOM 578 C C . ASN A 1 75 ? -26.531 0.892 60.496 1.00 93.31 75 ASN A C 1
ATOM 580 O O . ASN A 1 75 ? -26.264 0.568 61.654 1.00 93.31 75 ASN A O 1
ATOM 584 N N . GLY A 1 76 ? -26.061 2.018 59.947 1.00 91.94 76 GLY A N 1
ATOM 585 C CA . GLY A 1 76 ? -25.164 2.948 60.628 1.00 91.94 76 GLY A CA 1
ATOM 586 C C . GLY A 1 76 ? -23.804 2.338 60.973 1.00 91.94 76 GLY A C 1
ATOM 587 O O . GLY A 1 76 ? -23.085 2.900 61.802 1.00 91.94 76 GLY A O 1
ATOM 588 N N . LYS A 1 77 ? -23.462 1.198 60.361 1.00 91.00 77 LYS A N 1
ATOM 589 C CA . LYS A 1 77 ? -22.217 0.463 60.572 1.00 91.00 77 LYS A CA 1
ATOM 590 C C . LYS A 1 77 ? -21.642 -0.015 59.248 1.0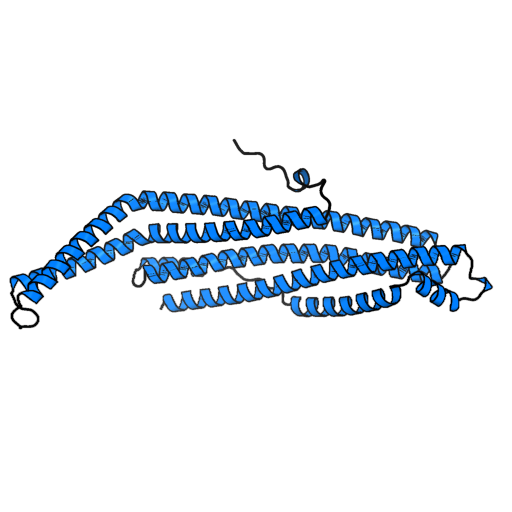0 91.00 77 LYS A C 1
ATOM 592 O O . LYS A 1 77 ? -22.381 -0.512 58.404 1.00 91.00 77 LYS A O 1
ATOM 597 N N . ASP A 1 78 ? -20.325 0.067 59.135 1.00 88.56 78 ASP A N 1
ATOM 598 C CA . ASP A 1 78 ? -19.544 -0.511 58.047 1.00 88.56 78 ASP A CA 1
ATOM 599 C C . ASP A 1 78 ? -18.495 -1.453 58.646 1.00 88.56 78 ASP A C 1
ATOM 601 O O . ASP A 1 78 ? -17.766 -1.073 59.567 1.00 88.56 78 ASP A O 1
ATOM 605 N N . ASN A 1 79 ? -18.482 -2.714 58.209 1.00 85.25 79 ASN A N 1
ATOM 606 C CA . ASN A 1 79 ? -17.625 -3.774 58.762 1.00 85.25 79 ASN A CA 1
ATOM 607 C C . ASN A 1 79 ? -17.592 -3.821 60.307 1.00 85.25 79 ASN A C 1
ATOM 609 O O . ASN A 1 79 ? -16.544 -3.977 60.933 1.00 85.25 79 ASN A O 1
ATOM 613 N N . GLY A 1 80 ? -18.756 -3.641 60.942 1.00 82.69 80 GLY A N 1
ATOM 614 C CA . GLY A 1 80 ? -18.919 -3.684 62.400 1.00 82.69 80 GLY A CA 1
ATOM 615 C C . GLY A 1 80 ? -18.552 -2.397 63.151 1.00 82.69 80 GLY A C 1
ATOM 616 O O . GLY A 1 80 ? -18.868 -2.295 64.338 1.00 82.69 80 GLY A O 1
ATOM 617 N N . LYS A 1 81 ? -17.965 -1.393 62.486 1.00 89.06 81 LYS A N 1
ATOM 618 C CA . LYS A 1 81 ? -17.642 -0.081 63.072 1.00 89.06 81 LYS A CA 1
ATOM 619 C C . LYS A 1 81 ? -18.774 0.912 62.835 1.00 89.06 81 LYS A C 1
ATOM 621 O O . LYS A 1 81 ? -19.351 0.941 61.753 1.00 89.06 81 LYS A O 1
ATOM 626 N N . THR A 1 82 ? -19.086 1.736 63.833 1.00 91.69 82 THR A N 1
ATOM 627 C CA . THR A 1 82 ? -20.071 2.820 63.695 1.00 91.69 82 THR A CA 1
ATOM 628 C C . THR A 1 82 ? -19.600 3.836 62.660 1.00 91.69 82 THR A C 1
ATOM 630 O O . THR A 1 82 ? -18.443 4.252 62.698 1.00 91.69 82 THR A O 1
ATOM 633 N N . LEU A 1 83 ? -20.496 4.257 61.765 1.00 93.50 83 LEU A N 1
ATOM 634 C CA . LEU A 1 83 ? -20.176 5.274 60.767 1.00 93.50 83 LEU A CA 1
ATOM 635 C C . LEU A 1 83 ? -19.903 6.640 61.400 1.00 93.50 83 LEU A C 1
ATOM 637 O O . LEU A 1 83 ? -20.731 7.146 62.165 1.00 93.50 83 LEU A O 1
ATOM 641 N N . SER A 1 84 ? -18.806 7.277 60.989 1.00 94.44 84 SER A N 1
ATOM 642 C CA . SER A 1 84 ? -18.576 8.702 61.240 1.00 94.44 84 SER A CA 1
ATOM 643 C C . SER A 1 84 ? -19.437 9.588 60.326 1.00 94.44 84 SER A C 1
ATOM 645 O O . SER A 1 84 ? -20.005 9.129 59.329 1.00 94.44 84 SER A O 1
ATOM 647 N N . ALA A 1 85 ? -19.535 10.881 60.651 1.00 94.06 85 ALA A N 1
ATOM 648 C CA . ALA A 1 85 ? -20.219 11.858 59.802 1.00 94.06 85 ALA A CA 1
ATOM 649 C C . ALA A 1 85 ? -19.563 11.969 58.413 1.00 94.06 85 ALA A C 1
ATOM 651 O O . ALA A 1 85 ? -20.262 11.936 57.403 1.00 94.06 85 ALA A O 1
ATOM 652 N N . ASP A 1 86 ? -18.230 11.994 58.356 1.00 94.75 86 ASP A N 1
ATOM 653 C CA . ASP A 1 86 ? -17.486 12.075 57.095 1.00 94.75 86 ASP A CA 1
ATOM 654 C C . ASP A 1 86 ? -17.691 10.834 56.219 1.00 94.75 86 ASP A C 1
ATOM 656 O O . ASP A 1 86 ? -17.897 10.957 55.015 1.00 94.75 86 ASP A O 1
ATOM 660 N N . GLN A 1 87 ? -17.725 9.636 56.816 1.00 95.19 87 GLN A N 1
ATOM 661 C CA . GLN A 1 87 ? -18.020 8.397 56.086 1.00 95.19 87 GLN A CA 1
ATOM 662 C C . GLN A 1 87 ? -19.438 8.398 55.510 1.00 95.19 87 GLN A C 1
ATOM 664 O O . GLN A 1 87 ? -19.640 7.985 54.370 1.00 95.19 87 GLN A O 1
ATOM 669 N N . ARG A 1 88 ? -20.427 8.900 56.263 1.00 95.56 88 ARG A N 1
ATOM 670 C CA . ARG A 1 88 ? -21.791 9.072 55.736 1.00 95.56 88 ARG A CA 1
ATOM 671 C C . ARG A 1 88 ? -21.813 10.047 54.566 1.00 95.56 88 ARG A C 1
ATOM 673 O O . ARG A 1 88 ? -22.479 9.773 53.573 1.00 95.56 88 ARG A O 1
ATOM 680 N N . ASN A 1 89 ? -21.096 11.163 54.671 1.00 96.56 89 ASN A N 1
ATOM 681 C CA . ASN A 1 89 ? -21.018 12.153 53.600 1.00 96.56 89 ASN A CA 1
ATOM 682 C C . ASN A 1 89 ? -20.369 11.570 52.341 1.00 96.56 89 ASN A C 1
ATOM 684 O O . ASN A 1 89 ? -20.913 11.747 51.254 1.00 96.56 89 ASN A O 1
ATOM 688 N N . LEU A 1 90 ? -19.276 10.813 52.486 1.00 97.38 90 LEU A N 1
ATOM 689 C CA . LEU A 1 90 ? -18.612 10.125 51.378 1.00 97.38 90 LEU A CA 1
ATOM 690 C C . LEU A 1 90 ? -19.561 9.152 50.662 1.00 97.38 90 LEU A C 1
ATOM 692 O O . LEU A 1 90 ? -19.683 9.203 49.443 1.00 97.38 90 LEU A O 1
ATOM 696 N N . LEU A 1 91 ? -20.279 8.314 51.414 1.00 97.44 91 LEU A N 1
ATOM 697 C CA . LEU A 1 91 ? -21.240 7.357 50.853 1.00 97.44 91 LEU A CA 1
ATOM 698 C C . LEU A 1 91 ? -22.428 8.039 50.160 1.00 97.44 91 LEU A C 1
ATOM 700 O O . LEU A 1 91 ? -22.876 7.585 49.109 1.00 97.44 91 LEU A O 1
ATOM 704 N N . ASN A 1 92 ? -22.939 9.138 50.721 1.00 97.44 92 ASN A N 1
ATOM 705 C CA . ASN A 1 92 ? -23.998 9.921 50.081 1.00 97.44 92 ASN A CA 1
ATOM 706 C C . ASN A 1 92 ? -23.508 10.602 48.793 1.00 97.44 92 ASN A C 1
ATOM 708 O O . ASN A 1 92 ? -24.242 10.639 47.804 1.00 97.44 92 ASN A O 1
ATOM 712 N N . ALA A 1 93 ? -22.271 11.107 48.777 1.00 97.94 93 ALA A N 1
ATOM 713 C CA . ALA A 1 93 ? -21.655 11.665 47.575 1.00 97.94 93 ALA A CA 1
ATOM 714 C C . ALA A 1 93 ? -21.439 10.588 46.499 1.00 97.94 93 ALA A C 1
ATOM 716 O O . ALA A 1 93 ? -21.734 10.820 45.326 1.00 97.94 93 ALA A O 1
ATOM 717 N N . GLU A 1 94 ? -21.000 9.391 46.896 1.00 97.81 94 GLU A N 1
ATOM 718 C CA . GLU A 1 94 ? -20.878 8.236 46.004 1.00 97.81 94 GLU A CA 1
ATOM 719 C C . GLU A 1 94 ? -22.242 7.850 45.407 1.00 97.81 94 GLU A C 1
ATOM 721 O O . GLU A 1 94 ? -22.358 7.724 44.190 1.00 97.81 94 GLU A O 1
ATOM 726 N N . LEU A 1 95 ? -23.303 7.760 46.222 1.00 98.00 95 LEU A N 1
ATOM 727 C CA . LEU A 1 95 ? -24.673 7.527 45.742 1.00 98.00 95 LEU A CA 1
ATOM 728 C C . LEU A 1 95 ? -25.120 8.573 44.715 1.00 98.00 95 LEU A C 1
ATOM 730 O O . LEU A 1 95 ? -25.694 8.217 43.684 1.00 98.00 95 LEU A O 1
ATOM 734 N N . ALA A 1 96 ? -24.878 9.858 44.983 1.00 97.94 96 ALA A N 1
ATOM 735 C CA . ALA A 1 96 ? -25.229 10.935 44.062 1.00 97.94 96 ALA A CA 1
ATOM 736 C C . ALA A 1 96 ? -24.480 10.802 42.724 1.00 97.94 96 ALA A C 1
ATOM 738 O O . ALA A 1 96 ? -25.100 10.902 41.664 1.00 97.94 96 ALA A O 1
ATOM 739 N N . SER A 1 97 ? -23.179 10.498 42.776 1.00 98.12 97 SER A N 1
ATOM 740 C CA . SER A 1 97 ? -22.346 10.248 41.594 1.00 98.12 97 SER A CA 1
ATOM 741 C C . SER A 1 97 ? -22.847 9.050 40.779 1.00 98.12 97 SER A C 1
ATOM 743 O O . SER A 1 97 ? -23.062 9.169 39.572 1.00 98.12 97 SER A O 1
ATOM 745 N N . ILE A 1 98 ? -23.140 7.918 41.432 1.00 97.88 98 ILE A N 1
ATOM 746 C CA . ILE A 1 98 ? -23.659 6.715 40.763 1.00 97.88 98 ILE A CA 1
ATOM 747 C C . ILE A 1 98 ? -25.017 6.993 40.100 1.00 97.88 98 ILE A C 1
ATOM 749 O O . ILE A 1 98 ? -25.263 6.557 38.974 1.00 97.88 98 ILE A O 1
ATOM 753 N N . ASN A 1 99 ? -25.910 7.731 40.764 1.00 96.94 99 ASN A N 1
ATOM 754 C CA . ASN A 1 99 ? -27.205 8.094 40.186 1.00 96.94 99 ASN A CA 1
ATOM 755 C C . ASN A 1 99 ? -27.053 8.993 38.949 1.00 96.94 99 ASN A C 1
ATOM 757 O O . ASN A 1 99 ? -27.738 8.766 37.949 1.00 96.94 99 ASN A O 1
ATOM 761 N N . ALA A 1 100 ? -26.134 9.964 38.988 1.00 97.44 100 ALA A N 1
ATOM 762 C CA . ALA A 1 100 ? -25.814 10.802 37.834 1.00 97.44 100 ALA A CA 1
ATOM 763 C C . ALA A 1 100 ? -25.226 9.976 36.676 1.00 97.44 100 ALA A C 1
ATOM 765 O O . ALA A 1 100 ? -25.651 10.132 35.530 1.00 97.44 100 ALA A O 1
ATOM 766 N N . LEU A 1 101 ? -24.321 9.038 36.971 1.00 96.25 101 LEU A N 1
ATOM 767 C CA . LEU A 1 101 ? -23.743 8.133 35.976 1.00 96.25 101 LEU A CA 1
ATOM 768 C C . LEU A 1 101 ? -24.805 7.223 35.337 1.00 96.25 101 LEU A C 1
ATOM 770 O O . LEU A 1 101 ? -24.840 7.075 34.118 1.00 96.25 101 LEU A O 1
ATOM 774 N N . ASN A 1 102 ? -25.720 6.656 36.128 1.00 96.19 102 ASN A N 1
ATOM 775 C CA . ASN A 1 102 ? -26.828 5.852 35.606 1.00 96.19 102 ASN A CA 1
ATOM 776 C C . ASN A 1 102 ? -27.756 6.665 34.692 1.00 96.19 102 ASN A C 1
ATOM 778 O O . ASN A 1 102 ? -28.239 6.138 33.687 1.00 96.19 102 ASN A O 1
ATOM 782 N N . LEU A 1 103 ? -28.011 7.936 35.023 1.00 96.06 103 LEU A N 1
ATOM 783 C CA . LEU A 1 103 ? -28.789 8.829 34.165 1.00 96.06 103 LEU A CA 1
ATOM 784 C C . LEU A 1 103 ? -28.073 9.071 32.832 1.00 96.06 103 LEU A C 1
ATOM 786 O O . LEU A 1 103 ? -28.703 8.928 31.784 1.00 96.06 103 LEU A O 1
ATOM 790 N N . LEU A 1 104 ? -26.767 9.355 32.871 1.00 94.81 104 LEU A N 1
ATOM 791 C CA . LEU A 1 104 ? -25.944 9.506 31.671 1.00 94.81 104 LEU A CA 1
ATOM 792 C C . LEU A 1 104 ? -26.005 8.246 30.799 1.00 94.81 104 LEU A C 1
ATOM 794 O O . LEU A 1 104 ? -26.345 8.340 29.624 1.00 94.81 104 LEU A O 1
ATOM 798 N N . ARG A 1 105 ? -25.786 7.053 31.368 1.00 94.31 105 ARG A N 1
ATOM 799 C CA . ARG A 1 105 ? -25.856 5.788 30.614 1.00 94.31 105 ARG A CA 1
ATOM 800 C C . ARG A 1 105 ? -27.211 5.556 29.963 1.00 94.31 105 ARG A C 1
ATOM 802 O O . ARG A 1 105 ? -27.268 5.120 28.820 1.00 94.31 105 ARG A O 1
ATOM 809 N N . ARG A 1 106 ? -28.310 5.884 30.643 1.00 94.06 106 ARG A N 1
ATOM 810 C CA . ARG A 1 106 ? -29.656 5.782 30.054 1.00 94.06 106 ARG A CA 1
ATOM 811 C C . ARG A 1 106 ? -29.856 6.745 28.886 1.00 94.06 106 ARG A C 1
ATOM 813 O O . ARG A 1 106 ? -30.464 6.355 27.895 1.00 94.06 106 ARG A O 1
ATOM 820 N N . GLN A 1 107 ? -29.352 7.974 28.992 1.00 94.12 107 GLN A N 1
ATOM 821 C CA . GLN A 1 107 ? -29.408 8.945 27.895 1.00 94.12 107 GLN A CA 1
ATOM 822 C C . GLN A 1 107 ? -28.562 8.493 26.702 1.00 94.12 107 GLN A C 1
ATOM 824 O O . GLN A 1 107 ? -29.031 8.531 25.568 1.00 94.12 107 GLN A O 1
ATOM 829 N N . GLU A 1 108 ? -27.351 8.000 26.955 1.00 90.81 108 GLU A N 1
ATOM 830 C CA . GLU A 1 108 ? -26.485 7.459 25.910 1.00 90.81 108 GLU A CA 1
ATOM 831 C C . GLU A 1 108 ? -27.120 6.249 25.207 1.00 90.81 108 GLU A C 1
ATOM 833 O O . GLU A 1 108 ? -27.039 6.142 23.986 1.00 90.81 108 GLU A O 1
ATOM 838 N N . LEU A 1 109 ? -27.801 5.365 25.947 1.00 93.94 109 LEU A N 1
ATOM 839 C CA . LEU A 1 109 ? -28.544 4.242 25.367 1.00 93.94 109 LEU A CA 1
ATOM 840 C C . LEU A 1 109 ? -29.715 4.698 24.499 1.00 93.94 109 LEU A C 1
ATOM 842 O O . LEU A 1 109 ? -29.944 4.118 23.441 1.00 93.94 109 LEU A O 1
ATOM 846 N N . ALA A 1 110 ? -30.433 5.742 24.917 1.00 94.06 110 ALA A N 1
ATOM 847 C CA . ALA A 1 110 ? -31.550 6.287 24.151 1.00 94.06 110 ALA A CA 1
ATOM 848 C C . ALA A 1 110 ? -31.107 6.855 22.789 1.00 94.06 110 ALA A C 1
ATOM 850 O O . ALA A 1 110 ? -31.853 6.754 21.820 1.00 94.06 110 ALA A O 1
ATOM 851 N N . GLY A 1 111 ? -29.895 7.418 22.708 1.00 93.38 111 GLY A N 1
ATOM 852 C CA . GLY A 1 111 ? -29.304 7.922 21.462 1.00 93.38 111 GLY A CA 1
ATOM 853 C C . GLY A 1 111 ? -28.482 6.895 20.673 1.00 93.38 111 GLY A C 1
ATOM 854 O O . GLY A 1 111 ? -28.017 7.205 19.577 1.00 93.38 111 GLY A O 1
ATOM 855 N N . ASN A 1 112 ? -28.273 5.683 21.199 1.00 94.69 112 ASN A N 1
ATOM 856 C CA . ASN A 1 112 ? -27.286 4.758 20.640 1.00 94.69 112 ASN A CA 1
ATOM 857 C C . ASN A 1 112 ? -27.634 4.270 19.231 1.00 94.69 112 ASN A C 1
ATOM 859 O O . ASN A 1 112 ? -26.729 4.104 18.422 1.00 94.69 112 ASN A O 1
ATOM 863 N N . SER A 1 113 ? -28.917 4.059 18.920 1.00 92.44 113 SER A N 1
ATOM 864 C CA . SER A 1 113 ? -29.324 3.619 17.579 1.00 92.44 113 SER A CA 1
ATOM 865 C C . SER A 1 113 ? -28.921 4.633 16.508 1.00 92.44 113 SER A C 1
ATOM 867 O O . SER A 1 113 ? -28.344 4.254 15.499 1.00 92.44 113 SER A O 1
ATOM 869 N N . GLN A 1 114 ? -29.118 5.929 16.767 1.00 94.56 114 GLN A N 1
ATOM 870 C CA . GLN A 1 114 ? -28.713 6.994 15.845 1.00 94.56 114 GLN A CA 1
ATOM 871 C C . GLN A 1 114 ? -27.192 7.063 15.681 1.00 94.56 114 GLN A C 1
ATOM 873 O O . GLN A 1 114 ? -26.701 7.265 14.573 1.00 94.56 114 GLN A O 1
ATOM 878 N N . LEU A 1 115 ? -26.440 6.884 16.773 1.00 93.38 115 LEU A N 1
ATOM 879 C CA . LEU A 1 115 ? -24.976 6.838 16.721 1.00 93.38 115 LEU A CA 1
ATOM 880 C C . LEU A 1 115 ? -24.472 5.617 15.947 1.00 93.38 115 LEU A C 1
ATOM 882 O O . LEU A 1 115 ? -23.492 5.725 15.217 1.00 93.38 115 LEU A O 1
ATOM 886 N N . GLN A 1 116 ? -25.148 4.476 16.078 1.00 92.50 116 GLN A N 1
ATOM 887 C CA . GLN A 1 116 ? -24.831 3.263 15.335 1.00 92.50 116 GLN A CA 1
ATOM 888 C C . GLN A 1 116 ? -25.120 3.435 13.839 1.00 92.50 116 GLN A C 1
ATOM 890 O O . GLN A 1 116 ? -24.261 3.118 13.020 1.00 92.50 116 GLN A O 1
ATOM 895 N N . ASP A 1 117 ? -26.279 3.988 13.479 1.00 93.94 117 ASP A N 1
ATOM 896 C CA . ASP A 1 117 ? -26.638 4.265 12.083 1.00 93.94 117 ASP A CA 1
ATOM 897 C C . ASP A 1 117 ? -25.660 5.256 11.436 1.00 93.94 117 ASP A C 1
ATOM 899 O O . ASP A 1 117 ? -25.219 5.051 10.301 1.00 93.94 117 ASP A O 1
ATOM 903 N N . LEU A 1 118 ? -25.279 6.311 12.167 1.00 93.94 118 LEU A N 1
ATOM 904 C CA . LEU A 1 118 ? -24.288 7.287 11.719 1.00 93.94 118 LEU A CA 1
ATOM 905 C C . LEU A 1 118 ? -22.907 6.647 11.540 1.00 93.94 118 LEU A C 1
ATOM 907 O O . LEU A 1 118 ? -22.297 6.835 10.490 1.00 93.94 118 LEU A O 1
ATOM 911 N N . GLY A 1 119 ? -22.435 5.891 12.536 1.00 92.19 119 GLY A N 1
ATOM 912 C CA . GLY A 1 119 ? -21.139 5.214 12.491 1.00 92.19 119 GLY A CA 1
ATOM 913 C C . GLY A 1 119 ? -21.047 4.232 11.324 1.00 92.19 119 GLY A C 1
ATOM 914 O O . GLY A 1 119 ? -20.098 4.296 10.549 1.00 92.19 119 GLY A O 1
ATOM 915 N N . ASN A 1 120 ? -22.079 3.405 11.127 1.00 90.75 120 ASN A N 1
ATOM 916 C CA . ASN A 1 120 ? -22.155 2.483 9.991 1.00 90.75 120 ASN A CA 1
ATOM 917 C C . ASN A 1 120 ? -22.168 3.237 8.654 1.00 90.75 120 ASN A C 1
ATOM 919 O O . ASN A 1 120 ? -21.406 2.908 7.754 1.00 90.75 120 ASN A O 1
ATOM 923 N N . SER A 1 121 ? -22.973 4.298 8.531 1.00 94.56 121 SER A N 1
ATOM 924 C CA . SER A 1 121 ? -23.052 5.080 7.288 1.00 94.56 121 SER A CA 1
ATOM 925 C C . SER A 1 121 ? -21.731 5.781 6.949 1.00 94.56 121 SER A C 1
ATOM 927 O O . SER A 1 121 ? -21.361 5.876 5.779 1.00 94.56 121 SER A O 1
ATOM 929 N N . GLN A 1 122 ? -21.017 6.290 7.960 1.00 95.19 122 GLN A N 1
ATOM 930 C CA . GLN A 1 122 ? -19.690 6.886 7.787 1.00 95.19 122 GLN A CA 1
ATOM 931 C C . GLN A 1 122 ? -18.664 5.836 7.366 1.00 95.19 122 GLN A C 1
ATOM 933 O O . GLN A 1 122 ? -17.938 6.063 6.400 1.00 95.19 122 GLN A O 1
ATOM 938 N N . HIS A 1 123 ? -18.647 4.689 8.049 1.00 92.50 123 HIS A N 1
ATOM 939 C CA . HIS A 1 123 ? -17.792 3.558 7.709 1.00 92.50 123 HIS A CA 1
ATOM 940 C C . HIS A 1 123 ? -18.026 3.090 6.264 1.00 92.50 123 HIS A C 1
ATOM 942 O O . HIS A 1 123 ? -17.072 2.973 5.496 1.00 92.50 123 HIS A O 1
ATOM 948 N N . ASP A 1 124 ? -19.281 2.898 5.853 1.00 93.19 124 ASP A N 1
ATOM 949 C CA . ASP A 1 124 ? -19.635 2.442 4.503 1.00 93.19 124 ASP A CA 1
ATOM 950 C C . ASP A 1 124 ? -19.233 3.466 3.431 1.00 93.19 124 ASP A C 1
ATOM 952 O O . ASP A 1 124 ? -18.660 3.112 2.398 1.00 93.19 124 ASP A O 1
ATOM 956 N N . LEU A 1 125 ? -19.468 4.759 3.688 1.00 95.75 125 LEU A N 1
ATOM 957 C CA . LEU A 1 125 ? -19.047 5.834 2.789 1.00 95.75 125 LEU A CA 1
ATOM 958 C C . LEU A 1 125 ? -17.522 5.885 2.634 1.00 95.75 125 LEU A C 1
ATOM 960 O O . LEU A 1 125 ? -17.025 6.080 1.523 1.00 95.75 125 LEU A O 1
ATOM 964 N N . LEU A 1 126 ? -16.783 5.767 3.736 1.00 95.62 126 LEU A N 1
ATOM 965 C CA . LEU A 1 126 ? -15.323 5.820 3.730 1.00 95.62 126 LEU A CA 1
ATOM 966 C C . LEU A 1 126 ? -14.719 4.571 3.091 1.00 95.62 126 LEU A C 1
ATOM 968 O O . LEU A 1 126 ? -13.785 4.704 2.307 1.00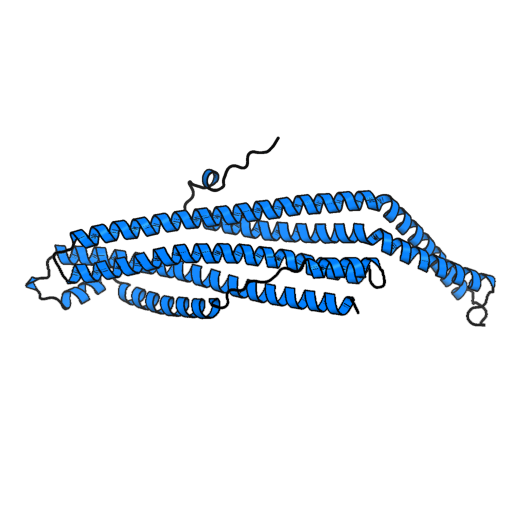 95.62 126 LEU A O 1
ATOM 972 N N . THR A 1 127 ? -15.314 3.400 3.316 1.00 91.75 127 THR A N 1
ATOM 973 C CA . THR A 1 127 ? -14.952 2.149 2.635 1.00 91.75 127 THR A CA 1
ATOM 974 C C . THR A 1 127 ? -15.082 2.300 1.119 1.00 91.75 127 THR A C 1
ATOM 976 O O . THR A 1 127 ? -14.151 1.989 0.379 1.00 91.75 127 THR A O 1
ATOM 979 N N . GLU A 1 128 ? -16.196 2.858 0.637 1.00 94.19 128 GLU A N 1
ATOM 980 C CA . GLU A 1 128 ? -16.402 3.103 -0.796 1.00 94.19 128 GLU A CA 1
ATOM 981 C C . GLU A 1 128 ? -15.421 4.148 -1.357 1.00 94.19 128 GLU A C 1
ATOM 983 O O . GLU A 1 128 ? -14.925 4.007 -2.476 1.00 94.19 128 GLU A O 1
ATOM 988 N N . LYS A 1 129 ? -15.111 5.209 -0.598 1.00 95.38 129 LYS A N 1
ATOM 989 C CA . LYS A 1 129 ? -14.107 6.209 -1.004 1.00 95.38 129 LYS A CA 1
ATOM 990 C C . LYS A 1 129 ? -12.711 5.598 -1.119 1.00 95.38 129 LYS A C 1
ATOM 992 O O . LYS A 1 129 ? -12.041 5.857 -2.115 1.00 95.38 129 LYS A O 1
ATOM 997 N N . VAL A 1 130 ? -12.307 4.798 -0.131 1.00 91.69 130 VAL A N 1
ATOM 998 C CA . VAL A 1 130 ? -11.047 4.042 -0.119 1.00 91.69 130 VAL A CA 1
ATOM 999 C C . VAL A 1 130 ? -10.978 3.130 -1.341 1.00 91.69 130 VAL A C 1
ATOM 1001 O O . VAL A 1 130 ? -10.052 3.267 -2.134 1.00 91.69 130 VAL A O 1
ATOM 1004 N N . ALA A 1 131 ? -12.001 2.307 -1.584 1.00 89.31 131 ALA A N 1
ATOM 1005 C CA . ALA A 1 131 ? -12.029 1.391 -2.725 1.00 89.31 131 ALA A CA 1
ATOM 1006 C C . ALA A 1 131 ? -11.935 2.118 -4.081 1.00 89.31 131 ALA A C 1
ATOM 1008 O O . ALA A 1 131 ? -11.218 1.691 -4.987 1.00 89.31 131 ALA A O 1
ATOM 1009 N N . ARG A 1 132 ? -12.629 3.254 -4.239 1.00 92.00 132 ARG A N 1
ATOM 1010 C CA . ARG A 1 132 ? -12.549 4.065 -5.469 1.00 92.00 132 ARG A CA 1
ATOM 1011 C C . ARG A 1 132 ? -11.179 4.688 -5.6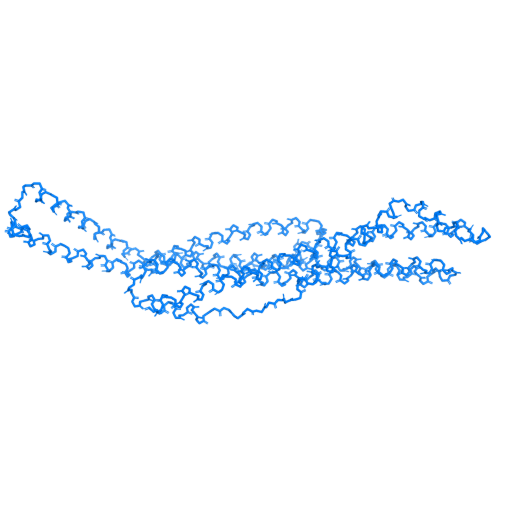79 1.00 92.00 132 ARG A C 1
ATOM 1013 O O . ARG A 1 132 ? -10.711 4.748 -6.815 1.00 92.00 132 ARG A O 1
ATOM 1020 N N . GLN A 1 133 ? -10.576 5.194 -4.611 1.00 93.00 133 GLN A N 1
ATOM 1021 C CA . GLN A 1 133 ? -9.263 5.814 -4.665 1.00 93.00 133 GLN A CA 1
ATOM 1022 C C . GLN A 1 133 ? -8.186 4.771 -5.000 1.00 93.00 133 GLN A C 1
ATOM 1024 O O . GLN A 1 133 ? -7.341 5.030 -5.856 1.00 93.00 133 GLN A O 1
ATOM 1029 N N . GLU A 1 134 ? -8.273 3.571 -4.422 1.00 88.25 134 GLU A N 1
ATOM 1030 C CA . GLU A 1 134 ? -7.417 2.432 -4.768 1.00 88.25 134 GLU A CA 1
ATOM 1031 C C . GLU A 1 134 ? -7.555 2.034 -6.241 1.00 88.25 134 GLU A C 1
ATOM 1033 O O . GLU A 1 134 ? -6.545 1.842 -6.921 1.00 88.25 134 GLU A O 1
ATOM 1038 N N . GLN A 1 135 ? -8.783 1.977 -6.767 1.00 88.94 135 GLN A N 1
ATOM 1039 C CA . GLN A 1 135 ? -9.004 1.696 -8.187 1.00 88.94 135 GLN A CA 1
ATOM 1040 C C . GLN A 1 135 ? -8.399 2.786 -9.083 1.00 88.94 135 GLN A C 1
ATOM 1042 O O . GLN A 1 135 ? -7.772 2.478 -10.093 1.00 88.94 135 GLN A O 1
ATOM 1047 N N . GLU A 1 136 ? -8.540 4.067 -8.722 1.00 91.81 136 GLU A N 1
ATOM 1048 C CA . GLU A 1 136 ? -7.932 5.163 -9.488 1.00 91.81 136 GLU A CA 1
ATOM 1049 C C . GLU A 1 136 ? -6.396 5.085 -9.471 1.00 91.81 136 GLU A C 1
ATOM 1051 O O . GLU A 1 136 ? -5.764 5.308 -10.505 1.00 91.81 136 GLU A O 1
ATOM 1056 N N . ILE A 1 137 ? -5.793 4.712 -8.337 1.00 89.75 137 ILE A N 1
ATOM 1057 C CA . ILE A 1 137 ? -4.351 4.439 -8.217 1.00 89.75 137 ILE A CA 1
ATOM 1058 C C . ILE A 1 137 ? -3.936 3.293 -9.150 1.00 89.75 137 ILE A C 1
ATOM 1060 O O . ILE A 1 137 ? -2.969 3.443 -9.901 1.00 89.75 137 ILE A O 1
ATOM 1064 N N . GLN A 1 138 ? -4.680 2.183 -9.155 1.00 85.75 138 GLN A N 1
ATOM 1065 C CA . GLN A 1 138 ? -4.402 1.025 -10.010 1.00 85.75 138 GLN A CA 1
ATOM 1066 C C . GLN A 1 138 ? -4.481 1.373 -11.501 1.00 85.75 138 GLN A C 1
ATOM 1068 O O . GLN A 1 138 ? -3.613 0.998 -12.298 1.00 85.75 138 GLN A O 1
ATOM 1073 N N . ASP A 1 139 ? -5.519 2.106 -11.892 1.00 90.19 139 ASP A N 1
ATOM 1074 C CA . ASP A 1 139 ? -5.715 2.514 -13.276 1.00 90.19 139 ASP A CA 1
ATOM 1075 C C . ASP A 1 139 ? -4.619 3.500 -13.726 1.00 90.19 139 ASP A C 1
ATOM 1077 O O . ASP A 1 139 ? -4.156 3.433 -14.867 1.00 90.19 139 ASP A O 1
ATOM 1081 N N . LEU A 1 140 ? -4.174 4.406 -12.840 1.00 91.06 140 LEU A N 1
ATOM 1082 C CA . LEU A 1 140 ? -3.068 5.332 -13.116 1.00 91.06 140 LEU A CA 1
ATOM 1083 C C . LEU A 1 140 ? -1.754 4.582 -13.327 1.00 91.06 140 LEU A C 1
ATOM 1085 O O . LEU A 1 140 ? -1.039 4.871 -14.285 1.00 91.06 140 LEU A O 1
ATOM 1089 N N . GLN A 1 141 ? -1.458 3.603 -12.470 1.00 86.12 141 GLN A N 1
ATOM 1090 C CA . GLN A 1 141 ? -0.291 2.735 -12.625 1.00 86.12 141 GLN A CA 1
ATOM 1091 C C . GLN A 1 141 ? -0.341 1.994 -13.960 1.00 86.12 141 GLN A C 1
ATOM 1093 O O . GLN A 1 141 ? 0.620 2.042 -14.721 1.00 86.12 141 GLN A O 1
ATOM 1098 N N . THR A 1 142 ? -1.485 1.396 -14.296 1.00 86.56 142 THR A N 1
ATOM 1099 C CA . THR A 1 142 ? -1.682 0.705 -15.580 1.00 86.56 142 THR A CA 1
ATOM 1100 C C . THR A 1 142 ? -1.432 1.640 -16.767 1.00 86.56 142 THR A C 1
ATOM 1102 O O . THR A 1 142 ? -0.703 1.286 -17.688 1.00 86.56 142 THR A O 1
ATOM 1105 N N . LEU A 1 143 ? -1.938 2.876 -16.718 1.00 91.69 143 LEU A N 1
ATOM 1106 C CA . LEU A 1 143 ? -1.719 3.865 -17.775 1.00 91.69 143 LEU A CA 1
ATOM 1107 C C . LEU A 1 143 ? -0.245 4.293 -17.913 1.00 91.69 143 LEU A C 1
ATOM 1109 O O . LEU A 1 143 ? 0.243 4.454 -19.035 1.00 91.69 143 LEU A O 1
ATOM 1113 N N . ILE A 1 144 ? 0.461 4.502 -16.796 1.00 87.88 144 ILE A N 1
ATOM 1114 C CA . ILE A 1 144 ? 1.905 4.809 -16.785 1.00 87.88 144 ILE A CA 1
ATOM 1115 C C . ILE A 1 144 ? 2.677 3.676 -17.458 1.00 87.88 144 ILE A C 1
ATOM 1117 O O . ILE A 1 144 ? 3.503 3.904 -18.345 1.00 87.88 144 ILE A O 1
ATOM 1121 N N . ASN A 1 145 ? 2.350 2.457 -17.057 1.00 84.75 145 ASN A N 1
ATOM 1122 C CA . ASN A 1 145 ? 2.969 1.226 -17.503 1.00 84.75 145 ASN A CA 1
ATOM 1123 C C . ASN A 1 145 ? 2.752 0.978 -18.999 1.00 84.75 145 ASN A C 1
ATOM 1125 O O . ASN A 1 145 ? 3.713 0.727 -19.728 1.00 84.75 145 ASN A O 1
ATOM 1129 N N . ASP A 1 146 ? 1.526 1.158 -19.492 1.00 89.25 146 ASP A N 1
ATOM 1130 C CA . ASP A 1 146 ? 1.201 1.057 -20.917 1.00 89.25 146 ASP A CA 1
ATOM 1131 C C . ASP A 1 146 ? 1.980 2.081 -21.753 1.00 89.25 146 ASP A C 1
ATOM 1133 O O . ASP A 1 146 ? 2.505 1.758 -22.823 1.00 89.25 146 ASP A O 1
ATOM 1137 N N . LYS A 1 147 ? 2.115 3.319 -21.257 1.00 91.38 147 LYS A N 1
ATOM 1138 C CA . LYS A 1 147 ? 2.894 4.369 -21.932 1.00 91.38 147 LYS A CA 1
ATOM 1139 C C . LYS A 1 147 ? 4.382 4.034 -21.984 1.00 91.38 147 LYS A C 1
ATOM 1141 O O . LYS A 1 147 ? 4.988 4.163 -23.050 1.00 91.38 147 LYS A O 1
ATOM 1146 N N . ARG A 1 148 ? 4.965 3.575 -20.873 1.00 86.88 148 ARG A N 1
ATOM 1147 C CA . ARG A 1 148 ? 6.366 3.126 -20.828 1.00 86.88 148 ARG A CA 1
ATOM 1148 C C . ARG A 1 148 ? 6.595 1.943 -21.761 1.00 86.88 148 ARG A C 1
ATOM 1150 O O . ARG A 1 148 ? 7.544 1.952 -22.541 1.00 86.88 148 ARG A O 1
ATOM 1157 N N . ARG A 1 149 ? 5.682 0.970 -21.763 1.00 89.25 149 ARG A N 1
ATOM 1158 C CA . ARG A 1 149 ? 5.749 -0.205 -22.635 1.00 89.25 149 ARG A CA 1
ATOM 1159 C C . ARG A 1 149 ? 5.711 0.182 -24.108 1.00 89.25 149 ARG A C 1
ATOM 1161 O O . ARG A 1 149 ? 6.556 -0.273 -24.874 1.00 89.25 149 ARG A O 1
ATOM 1168 N N . ALA A 1 150 ? 4.785 1.058 -24.499 1.00 91.69 150 ALA A N 1
ATOM 1169 C CA . ALA A 1 150 ? 4.694 1.561 -25.867 1.00 91.69 150 ALA A CA 1
ATOM 1170 C C . ALA A 1 150 ? 5.978 2.295 -26.293 1.00 91.69 150 ALA A C 1
ATOM 1172 O O . ALA A 1 150 ? 6.454 2.115 -27.416 1.00 91.69 150 ALA A O 1
ATOM 1173 N N . GLN A 1 151 ? 6.575 3.081 -25.390 1.00 88.75 151 GLN A N 1
ATOM 1174 C CA . GLN A 1 151 ? 7.857 3.741 -25.633 1.00 88.75 151 GLN A CA 1
ATOM 1175 C C . GLN A 1 151 ? 8.990 2.723 -25.831 1.00 88.75 151 GLN A C 1
ATOM 1177 O O . GLN A 1 151 ? 9.714 2.818 -26.822 1.00 88.75 151 GLN A O 1
ATOM 1182 N N . SER A 1 152 ? 9.110 1.725 -24.951 1.00 87.69 152 SER A N 1
ATOM 1183 C CA . SER A 1 152 ? 10.126 0.669 -25.041 1.00 87.69 152 SER A CA 1
ATOM 1184 C C . SER A 1 152 ? 9.977 -0.175 -26.311 1.00 87.69 152 SER A C 1
ATOM 1186 O O . SER A 1 152 ? 10.959 -0.406 -27.013 1.00 87.69 152 SER A O 1
ATOM 1188 N N . GLN A 1 153 ? 8.754 -0.578 -26.669 1.00 90.19 153 GLN A N 1
ATOM 1189 C CA . GLN A 1 153 ? 8.473 -1.325 -27.902 1.00 90.19 153 GLN A CA 1
ATOM 1190 C C . GLN A 1 153 ? 8.860 -0.534 -29.152 1.00 90.19 153 GLN A C 1
ATOM 1192 O O . GLN A 1 153 ? 9.477 -1.084 -30.066 1.00 90.19 153 GLN A O 1
ATOM 1197 N N . LYS A 1 154 ? 8.542 0.766 -29.180 1.00 91.56 154 LYS A N 1
ATOM 1198 C CA . LYS A 1 154 ? 8.951 1.647 -30.274 1.00 91.56 154 LYS A CA 1
ATOM 1199 C C . LYS A 1 154 ? 10.475 1.711 -30.389 1.00 91.56 154 LYS A C 1
ATOM 1201 O O . LYS A 1 154 ? 11.001 1.559 -31.485 1.00 91.56 154 LYS A O 1
ATOM 1206 N N . THR A 1 155 ? 11.183 1.861 -29.269 1.00 87.69 155 THR A N 1
ATOM 1207 C CA . THR A 1 155 ? 12.653 1.872 -29.255 1.00 87.69 155 THR A CA 1
ATOM 1208 C C . THR A 1 155 ? 13.252 0.557 -29.766 1.00 87.69 155 THR A C 1
ATOM 1210 O O . THR A 1 155 ? 14.156 0.599 -30.598 1.00 87.69 155 THR A O 1
ATOM 1213 N N . VAL A 1 156 ? 12.717 -0.605 -29.366 1.00 88.88 156 VAL A N 1
ATOM 1214 C CA . VAL A 1 156 ? 13.158 -1.912 -29.896 1.00 88.88 156 VAL A CA 1
ATOM 1215 C C . VAL A 1 156 ? 12.953 -1.993 -31.413 1.00 88.88 156 VAL A C 1
ATOM 1217 O O . VAL A 1 156 ? 13.844 -2.454 -32.131 1.00 88.88 156 VAL A O 1
ATOM 1220 N N . ALA A 1 157 ? 11.795 -1.550 -31.912 1.00 88.94 157 ALA A N 1
ATOM 1221 C CA . ALA A 1 157 ? 11.468 -1.592 -33.336 1.00 88.94 157 ALA A CA 1
ATOM 1222 C C . ALA A 1 157 ? 12.386 -0.682 -34.169 1.00 88.94 157 ALA A C 1
ATOM 1224 O O . ALA A 1 157 ? 12.938 -1.131 -35.178 1.00 88.94 157 ALA A O 1
ATOM 1225 N N . ASP A 1 158 ? 12.598 0.558 -33.717 1.00 88.81 158 ASP A N 1
ATOM 1226 C CA . ASP A 1 158 ? 13.465 1.536 -34.382 1.00 88.81 158 ASP A CA 1
ATOM 1227 C C . ASP A 1 158 ? 14.915 1.015 -34.461 1.00 88.81 158 ASP A C 1
ATOM 1229 O O . ASP A 1 158 ? 15.512 0.993 -35.541 1.00 88.81 158 ASP A O 1
ATOM 1233 N N . LEU A 1 159 ? 15.444 0.479 -33.353 1.00 86.38 159 LEU A N 1
ATOM 1234 C CA . LEU A 1 159 ? 16.791 -0.105 -33.295 1.00 86.38 159 LEU A CA 1
ATOM 1235 C C . LEU A 1 159 ? 16.937 -1.364 -34.152 1.00 86.38 159 LEU A C 1
ATOM 1237 O O . LEU A 1 159 ? 17.982 -1.577 -34.764 1.00 86.38 159 LEU A O 1
ATOM 1241 N N . SER A 1 160 ? 15.900 -2.202 -34.226 1.00 84.81 160 SER A N 1
ATOM 1242 C CA . SER A 1 160 ? 15.925 -3.425 -35.042 1.00 84.81 160 SER A CA 1
ATOM 1243 C C . SER A 1 160 ? 15.999 -3.091 -36.529 1.00 84.81 160 SER A C 1
ATOM 1245 O O . SER A 1 160 ? 16.722 -3.736 -37.291 1.00 84.81 160 SER A O 1
ATOM 1247 N N . LEU A 1 161 ? 15.272 -2.054 -36.942 1.00 86.12 161 LEU A N 1
ATOM 1248 C CA . LEU A 1 161 ? 15.276 -1.564 -38.313 1.00 86.12 161 LEU A CA 1
ATOM 1249 C C . LEU A 1 161 ? 16.615 -0.898 -38.671 1.00 86.12 161 LEU A C 1
ATOM 1251 O O . LEU A 1 161 ? 17.108 -1.061 -39.789 1.00 86.12 161 LEU A O 1
ATOM 1255 N N . GLU A 1 162 ? 17.236 -0.191 -37.727 1.00 81.44 162 GLU A N 1
ATOM 1256 C CA . GLU A 1 162 ? 18.580 0.375 -37.886 1.00 81.44 162 GLU A CA 1
ATOM 1257 C C . GLU A 1 162 ? 19.674 -0.708 -37.964 1.00 81.44 162 GLU A C 1
ATOM 1259 O O . GLU A 1 162 ? 20.573 -0.625 -38.811 1.00 81.44 162 GLU A O 1
ATOM 1264 N N . ALA A 1 163 ? 19.553 -1.777 -37.169 1.00 79.94 163 ALA A N 1
ATOM 1265 C CA . ALA A 1 163 ? 20.443 -2.939 -37.206 1.00 79.94 163 ALA A CA 1
ATOM 1266 C C . ALA A 1 163 ? 20.456 -3.613 -38.587 1.00 79.94 163 ALA A C 1
ATOM 1268 O O . ALA A 1 163 ? 21.520 -3.887 -39.143 1.00 79.94 163 ALA A O 1
ATOM 1269 N N . GLN A 1 164 ? 19.273 -3.831 -39.173 1.00 79.81 164 GLN A N 1
ATOM 1270 C CA . GLN A 1 164 ? 19.120 -4.460 -40.491 1.00 79.81 164 GLN A CA 1
ATOM 1271 C C . GLN A 1 164 ? 19.735 -3.619 -41.619 1.00 79.81 164 GLN A C 1
ATOM 1273 O O . GLN A 1 164 ? 20.321 -4.165 -42.553 1.00 79.81 164 GLN A O 1
ATOM 1278 N N . LYS A 1 165 ? 19.645 -2.287 -41.526 1.00 76.56 165 LYS A N 1
ATOM 1279 C CA . LYS A 1 165 ? 20.237 -1.361 -42.507 1.00 76.56 165 LYS A CA 1
ATOM 1280 C C . LYS A 1 165 ? 21.765 -1.295 -42.429 1.00 76.56 165 LYS A C 1
ATOM 1282 O O . LYS A 1 165 ? 22.408 -0.963 -43.420 1.00 76.56 165 LYS A O 1
ATOM 1287 N N . SER A 1 166 ? 22.347 -1.626 -41.277 1.00 65.69 166 SER A N 1
ATOM 1288 C CA . SER A 1 166 ? 23.783 -1.489 -40.996 1.00 65.69 166 SER A CA 1
ATOM 1289 C C . SER A 1 166 ? 24.635 -2.700 -41.419 1.00 65.69 166 SER A C 1
ATOM 1291 O O . SER A 1 166 ? 25.835 -2.728 -41.143 1.00 65.69 166 SER A O 1
ATOM 1293 N N . GLY A 1 167 ? 24.044 -3.688 -42.108 1.00 57.34 167 GLY A N 1
ATOM 1294 C CA . GLY A 1 167 ? 24.597 -5.024 -42.403 1.00 57.34 167 GLY A CA 1
ATOM 1295 C C . GLY A 1 167 ? 25.889 -5.126 -43.235 1.00 57.34 167 GLY A C 1
ATOM 1296 O O . GLY A 1 167 ? 26.222 -6.216 -43.687 1.00 57.34 167 GLY A O 1
ATOM 1297 N N . GLY A 1 168 ? 26.628 -4.033 -43.447 1.00 63.09 168 GLY A N 1
ATOM 1298 C CA . GLY A 1 168 ? 27.905 -4.023 -44.173 1.00 63.09 168 GLY A CA 1
ATOM 1299 C C . GLY A 1 168 ? 29.168 -4.114 -43.301 1.00 63.09 168 GLY A C 1
ATOM 1300 O O . GLY A 1 168 ? 30.226 -4.444 -43.825 1.00 63.09 168 GLY A O 1
ATOM 1301 N N . SER A 1 169 ? 29.096 -3.833 -41.991 1.00 74.88 169 SER A N 1
ATOM 1302 C CA . SER A 1 169 ? 30.264 -3.830 -41.087 1.00 74.88 169 SER A CA 1
ATOM 1303 C C . SER A 1 169 ? 30.025 -4.679 -39.839 1.00 74.88 169 SER A C 1
ATOM 1305 O O . SER A 1 169 ? 29.060 -4.456 -39.107 1.00 74.88 169 SER A O 1
ATOM 1307 N N . SER A 1 170 ? 30.947 -5.608 -39.551 1.00 84.25 170 SER A N 1
ATOM 1308 C CA . SER A 1 170 ? 30.904 -6.439 -38.337 1.00 84.25 170 SER A CA 1
ATOM 1309 C C . SER A 1 170 ? 30.915 -5.604 -37.054 1.00 84.25 170 SER A C 1
ATOM 1311 O O . SER A 1 170 ? 30.355 -6.033 -36.050 1.00 84.25 170 SER A O 1
ATOM 1313 N N . LEU A 1 171 ? 31.530 -4.416 -37.077 1.00 88.12 171 LEU A N 1
ATOM 1314 C CA . LEU A 1 171 ? 31.573 -3.521 -35.925 1.00 88.12 171 LEU A CA 1
ATOM 1315 C C . LEU A 1 171 ? 30.200 -2.895 -35.653 1.00 88.12 171 LEU A C 1
ATOM 1317 O O . LEU A 1 171 ? 29.721 -2.925 -34.524 1.00 88.12 171 LEU A O 1
ATOM 1321 N N . LEU A 1 172 ? 29.538 -2.391 -36.699 1.00 88.75 172 LEU A N 1
ATOM 1322 C CA . LEU A 1 172 ? 28.191 -1.825 -36.583 1.00 88.75 172 LEU A CA 1
ATOM 1323 C C . LEU A 1 172 ? 27.174 -2.873 -36.119 1.00 88.75 172 LEU A C 1
ATOM 1325 O O . LEU A 1 172 ? 26.307 -2.561 -35.306 1.00 88.75 172 LEU A O 1
ATOM 1329 N N . ALA A 1 173 ? 27.310 -4.119 -36.585 1.00 87.81 173 ALA A N 1
ATOM 1330 C CA . ALA A 1 173 ? 26.465 -5.223 -36.142 1.00 87.81 173 ALA A CA 1
ATOM 1331 C C . ALA A 1 173 ? 26.610 -5.493 -34.633 1.00 87.81 173 ALA A C 1
ATOM 1333 O O . ALA A 1 173 ? 25.602 -5.612 -33.938 1.00 87.81 173 ALA A O 1
ATOM 1334 N N . THR A 1 174 ? 27.841 -5.528 -34.112 1.00 90.62 174 THR A N 1
ATOM 1335 C CA . THR A 1 174 ? 28.105 -5.714 -32.674 1.00 90.62 174 THR A CA 1
ATOM 1336 C C . THR A 1 174 ? 27.529 -4.573 -31.838 1.00 90.62 174 THR A C 1
ATOM 1338 O O . THR A 1 174 ? 26.834 -4.816 -30.850 1.00 90.62 174 THR A O 1
ATOM 1341 N N . GLU A 1 175 ? 27.767 -3.325 -32.248 1.00 91.75 175 GLU A N 1
ATOM 1342 C CA . GLU A 1 175 ? 27.293 -2.151 -31.511 1.00 91.75 175 GLU A CA 1
ATOM 1343 C C . GLU A 1 175 ? 25.760 -2.049 -31.508 1.00 91.75 175 GLU A C 1
ATOM 1345 O O . GLU A 1 175 ? 25.141 -1.749 -30.481 1.00 91.75 175 GLU A O 1
ATOM 1350 N N . SER A 1 176 ? 25.133 -2.360 -32.641 1.00 90.81 176 SER A N 1
ATOM 1351 C CA . SER A 1 176 ? 23.679 -2.399 -32.763 1.00 90.81 176 SER A CA 1
ATOM 1352 C C . SER A 1 176 ? 23.061 -3.539 -31.942 1.00 90.81 176 SER A C 1
ATOM 1354 O O . SER A 1 176 ? 22.083 -3.319 -31.225 1.00 90.81 176 SER A O 1
ATOM 1356 N N . ALA A 1 177 ? 23.670 -4.731 -31.942 1.00 91.06 177 ALA A N 1
ATOM 1357 C CA . ALA A 1 177 ? 23.221 -5.862 -31.129 1.00 91.06 177 ALA A CA 1
ATOM 1358 C C . ALA A 1 177 ? 23.273 -5.563 -29.620 1.00 91.06 177 ALA A C 1
ATOM 1360 O O . ALA A 1 177 ? 22.370 -5.956 -28.878 1.00 91.06 177 ALA A O 1
ATOM 1361 N N . ALA A 1 178 ? 24.289 -4.831 -29.155 1.00 92.75 178 ALA A N 1
ATOM 1362 C CA . ALA A 1 178 ? 24.362 -4.391 -27.764 1.00 92.75 178 ALA A CA 1
ATOM 1363 C C . ALA A 1 178 ? 23.230 -3.408 -27.404 1.00 92.75 178 ALA A C 1
ATOM 1365 O O . ALA A 1 178 ? 22.628 -3.538 -26.337 1.00 92.75 178 ALA A O 1
ATOM 1366 N N . ASN A 1 179 ? 22.876 -2.484 -28.304 1.00 94.12 179 ASN A N 1
ATOM 1367 C CA . ASN A 1 179 ? 21.746 -1.569 -28.095 1.00 94.12 179 ASN A CA 1
ATOM 1368 C C . ASN A 1 179 ? 20.405 -2.316 -28.081 1.00 94.12 179 ASN A C 1
ATOM 1370 O O . ASN A 1 179 ? 19.568 -2.060 -27.216 1.00 94.12 179 ASN A O 1
ATOM 1374 N N . LEU A 1 180 ? 20.223 -3.291 -28.977 1.00 92.06 180 LEU A N 1
ATOM 1375 C CA . LEU A 1 180 ? 19.047 -4.164 -28.979 1.00 92.06 180 LEU A CA 1
ATOM 1376 C C . LEU A 1 180 ? 18.905 -4.941 -27.671 1.00 92.06 180 LEU A C 1
ATOM 1378 O O . LEU A 1 180 ? 17.812 -4.998 -27.113 1.00 92.06 180 LEU A O 1
ATOM 1382 N N . LYS A 1 181 ? 20.009 -5.483 -27.145 1.00 93.62 181 LYS A N 1
ATOM 1383 C CA . LYS A 1 181 ? 20.016 -6.182 -25.856 1.00 93.62 181 LYS A CA 1
ATOM 1384 C C . LYS A 1 181 ? 19.564 -5.263 -24.716 1.00 93.62 181 LYS A C 1
ATOM 1386 O O . LYS A 1 181 ? 18.707 -5.662 -23.936 1.00 93.62 181 LYS A O 1
ATOM 1391 N N . LEU A 1 182 ? 20.090 -4.038 -24.629 1.00 94.81 182 LEU A N 1
ATOM 1392 C CA . LEU A 1 182 ? 19.668 -3.063 -23.611 1.00 94.81 182 LEU A CA 1
ATOM 1393 C C . LEU A 1 182 ? 18.184 -2.697 -23.742 1.00 94.81 182 LEU A C 1
ATOM 1395 O O . LEU A 1 182 ? 17.484 -2.596 -22.737 1.00 94.81 182 LEU A O 1
ATOM 1399 N N . SER A 1 183 ? 17.696 -2.539 -24.972 1.00 92.62 183 SER A N 1
ATOM 1400 C CA . SER A 1 183 ? 16.291 -2.224 -25.227 1.00 92.62 183 SER A CA 1
ATOM 1401 C C . SER A 1 183 ? 15.349 -3.384 -24.873 1.00 92.62 183 SER A C 1
ATOM 1403 O O . SER A 1 183 ? 14.255 -3.135 -24.372 1.00 92.62 183 SER A O 1
ATOM 1405 N N . ASP A 1 184 ? 15.762 -4.638 -25.090 1.00 91.62 184 ASP A N 1
ATOM 1406 C CA . ASP A 1 184 ? 15.019 -5.829 -24.648 1.00 91.62 184 ASP A CA 1
ATOM 1407 C C . ASP A 1 184 ? 14.954 -5.908 -23.115 1.00 91.62 184 ASP A C 1
ATOM 1409 O O . ASP A 1 184 ? 13.879 -6.123 -22.554 1.00 91.62 184 ASP A O 1
ATOM 1413 N N . TYR A 1 185 ? 16.067 -5.645 -22.417 1.00 92.94 185 TYR A N 1
ATOM 1414 C CA . TYR A 1 185 ? 16.062 -5.558 -20.951 1.00 92.94 185 TYR A CA 1
ATOM 1415 C C . TYR A 1 185 ? 15.144 -4.456 -20.433 1.00 92.94 185 TYR A C 1
ATOM 1417 O O . TYR A 1 185 ? 14.430 -4.687 -19.462 1.00 92.94 185 TYR A O 1
ATOM 1425 N N . LEU A 1 186 ? 15.130 -3.286 -21.077 1.00 91.50 186 LEU A N 1
ATOM 1426 C CA . LEU A 1 186 ? 14.226 -2.201 -20.705 1.00 91.50 186 LEU A CA 1
ATOM 1427 C C . LEU A 1 186 ? 12.757 -2.627 -20.851 1.00 91.50 186 LEU A C 1
ATOM 1429 O O . LEU A 1 186 ? 11.973 -2.418 -19.933 1.00 91.50 186 LEU A O 1
ATOM 1433 N N . LEU A 1 187 ? 12.394 -3.277 -21.964 1.00 91.31 187 LEU A N 1
ATOM 1434 C CA . LEU A 1 187 ? 11.032 -3.770 -22.188 1.00 91.31 187 LEU A CA 1
ATOM 1435 C C . LEU A 1 187 ? 10.612 -4.811 -21.139 1.00 91.31 187 LEU A C 1
ATOM 1437 O O . LEU A 1 187 ? 9.528 -4.700 -20.569 1.00 91.31 187 LEU A O 1
ATOM 1441 N N . ARG A 1 188 ? 11.473 -5.795 -20.854 1.00 92.50 188 ARG A N 1
ATOM 1442 C CA . ARG A 1 188 ? 11.216 -6.801 -19.808 1.00 92.50 188 ARG A CA 1
ATOM 1443 C C . ARG A 1 188 ? 11.138 -6.175 -18.420 1.00 92.50 188 ARG A C 1
ATOM 1445 O O . ARG A 1 188 ? 10.317 -6.597 -17.614 1.00 92.50 188 ARG A O 1
ATOM 1452 N N . GLY A 1 189 ? 11.987 -5.184 -18.152 1.00 91.88 189 GLY A N 1
ATOM 1453 C CA . GLY A 1 189 ? 11.980 -4.425 -16.909 1.00 91.88 189 GLY A CA 1
ATOM 1454 C C . GLY A 1 189 ? 10.655 -3.702 -16.700 1.00 91.88 189 GLY A C 1
ATOM 1455 O O . GLY A 1 189 ? 10.079 -3.812 -15.625 1.00 91.88 189 GLY A O 1
ATOM 1456 N N . THR A 1 190 ? 10.119 -3.075 -17.748 1.00 89.06 190 THR A N 1
ATOM 1457 C CA . THR A 1 190 ? 8.788 -2.459 -17.710 1.00 89.06 190 THR A CA 1
ATOM 1458 C C . THR A 1 190 ? 7.684 -3.480 -17.481 1.00 89.06 190 THR A C 1
ATOM 1460 O O . THR A 1 190 ? 6.852 -3.274 -16.606 1.00 89.06 190 THR A O 1
ATOM 1463 N N . ASP A 1 191 ? 7.682 -4.612 -18.190 1.00 90.00 191 ASP A N 1
ATOM 1464 C CA . ASP A 1 191 ? 6.663 -5.647 -17.970 1.00 90.00 191 ASP A CA 1
ATOM 1465 C C . ASP A 1 191 ? 6.721 -6.194 -16.525 1.00 90.00 191 ASP A C 1
ATOM 1467 O O . ASP A 1 191 ? 5.683 -6.310 -15.870 1.00 90.00 191 ASP A O 1
ATOM 1471 N N . ARG A 1 192 ? 7.923 -6.432 -15.978 1.00 92.38 192 ARG A N 1
ATOM 1472 C CA . ARG A 1 192 ? 8.102 -6.888 -14.589 1.00 92.38 192 ARG A CA 1
ATOM 1473 C C . ARG A 1 192 ? 7.713 -5.828 -13.558 1.00 92.38 192 ARG A C 1
ATOM 1475 O O . ARG A 1 192 ? 7.130 -6.169 -12.531 1.00 92.38 192 ARG A O 1
ATOM 1482 N N . LEU A 1 193 ? 8.002 -4.555 -13.820 1.00 89.25 193 LEU A N 1
ATOM 1483 C CA . LEU A 1 193 ? 7.611 -3.457 -12.937 1.00 89.25 193 LEU A CA 1
ATOM 1484 C C . LEU A 1 193 ? 6.091 -3.431 -12.765 1.00 89.25 193 LEU A C 1
ATOM 1486 O O . LEU A 1 193 ? 5.605 -3.313 -11.644 1.00 89.25 193 LEU A O 1
ATOM 1490 N N . ASN A 1 194 ? 5.350 -3.651 -13.852 1.00 84.81 194 ASN A N 1
ATOM 1491 C CA . ASN A 1 194 ? 3.890 -3.710 -13.826 1.00 84.81 194 ASN A CA 1
ATOM 1492 C C . ASN A 1 194 ? 3.379 -4.829 -12.915 1.00 84.81 194 ASN A C 1
ATOM 1494 O O . ASN A 1 194 ? 2.451 -4.614 -12.134 1.00 84.81 194 ASN A O 1
ATOM 1498 N N . GLU A 1 195 ? 3.982 -6.015 -13.009 1.00 90.12 195 GLU A N 1
ATOM 1499 C CA . GLU A 1 195 ? 3.641 -7.155 -12.156 1.00 90.12 195 GLU A CA 1
ATOM 1500 C C . GLU A 1 195 ? 3.899 -6.840 -10.679 1.00 90.12 195 GLU A C 1
ATOM 1502 O O . GLU A 1 195 ? 3.016 -7.044 -9.843 1.00 90.12 195 GLU A O 1
ATOM 1507 N N . LEU A 1 196 ? 5.080 -6.301 -10.357 1.00 91.12 196 LEU A N 1
ATOM 1508 C CA . LEU A 1 196 ? 5.454 -5.944 -8.986 1.00 91.12 196 LEU A CA 1
ATOM 1509 C C . LEU A 1 196 ? 4.525 -4.881 -8.403 1.00 91.12 196 LEU A C 1
ATOM 1511 O O . LEU A 1 196 ? 4.072 -5.021 -7.270 1.00 91.12 196 LEU A O 1
ATOM 1515 N N . THR A 1 197 ? 4.174 -3.859 -9.182 1.00 85.19 197 THR A N 1
ATOM 1516 C CA . THR A 1 197 ? 3.232 -2.819 -8.762 1.00 85.19 197 THR A CA 1
ATOM 1517 C C . THR A 1 197 ? 1.848 -3.398 -8.439 1.00 85.19 197 THR A C 1
ATOM 1519 O O . THR A 1 197 ? 1.266 -3.065 -7.404 1.00 85.19 197 THR A O 1
ATOM 1522 N N . GLN A 1 198 ? 1.330 -4.317 -9.263 1.00 84.50 198 GLN A N 1
ATOM 1523 C CA . GLN A 1 198 ? 0.053 -4.992 -8.986 1.00 84.50 198 GLN A CA 1
ATOM 1524 C C . GLN A 1 198 ? 0.123 -5.867 -7.728 1.00 84.50 198 GLN A C 1
ATOM 1526 O O . GLN A 1 198 ? -0.798 -5.861 -6.907 1.00 84.50 198 GLN A O 1
ATOM 1531 N N . GLN A 1 199 ? 1.220 -6.606 -7.552 1.00 91.50 199 GLN A N 1
ATOM 1532 C CA . GLN A 1 199 ? 1.445 -7.418 -6.356 1.00 91.50 199 GLN A CA 1
ATOM 1533 C C . GLN A 1 199 ? 1.555 -6.552 -5.096 1.00 91.50 199 GLN A C 1
ATOM 1535 O O . GLN A 1 199 ? 0.990 -6.911 -4.059 1.00 91.50 199 GLN A O 1
ATOM 1540 N N . ASN A 1 200 ? 2.226 -5.401 -5.183 1.00 89.19 200 ASN A N 1
ATOM 1541 C CA . ASN A 1 200 ? 2.319 -4.421 -4.105 1.00 89.19 200 ASN A CA 1
ATOM 1542 C C . ASN A 1 200 ? 0.951 -3.911 -3.687 1.00 89.19 200 ASN A C 1
ATOM 1544 O O . ASN A 1 200 ? 0.642 -3.934 -2.498 1.00 89.19 200 ASN A O 1
ATOM 1548 N N . LEU A 1 201 ? 0.121 -3.507 -4.650 1.00 82.88 201 LEU A N 1
ATOM 1549 C CA . LEU A 1 201 ? -1.230 -3.032 -4.374 1.00 82.88 201 LEU A CA 1
ATOM 1550 C C . LEU A 1 201 ? -2.061 -4.101 -3.654 1.00 82.88 201 LEU A C 1
ATOM 1552 O O . LEU A 1 201 ? -2.602 -3.836 -2.583 1.00 82.88 201 LEU A O 1
ATOM 1556 N N . LYS A 1 202 ? -2.090 -5.331 -4.184 1.00 87.31 202 LYS A N 1
ATOM 1557 C CA . LYS A 1 202 ? -2.820 -6.451 -3.567 1.00 87.31 202 LYS A CA 1
ATOM 1558 C C . LYS A 1 202 ? -2.326 -6.739 -2.145 1.00 87.31 202 LYS A C 1
ATOM 1560 O O . LYS A 1 202 ? -3.128 -6.917 -1.232 1.00 87.31 202 LYS A O 1
ATOM 1565 N N . THR A 1 203 ? -1.008 -6.785 -1.949 1.00 91.19 203 THR A N 1
ATOM 1566 C CA . THR A 1 203 ? -0.398 -7.059 -0.636 1.00 91.19 203 THR A CA 1
ATOM 1567 C C . THR A 1 203 ? -0.711 -5.939 0.353 1.00 91.19 203 THR A C 1
ATOM 1569 O O . THR A 1 203 ? -1.028 -6.210 1.510 1.00 91.19 203 THR A O 1
ATOM 1572 N N . LYS A 1 204 ? -0.669 -4.683 -0.102 1.00 87.31 204 LYS A N 1
ATOM 1573 C CA . LYS A 1 204 ? -1.001 -3.512 0.708 1.00 87.31 204 LYS A CA 1
ATOM 1574 C C . LYS A 1 204 ? -2.470 -3.515 1.130 1.00 87.31 204 LYS A C 1
ATOM 1576 O O . LYS A 1 204 ? -2.735 -3.391 2.315 1.00 87.31 204 LYS A O 1
ATOM 1581 N N . GLN A 1 205 ? -3.401 -3.785 0.216 1.00 84.69 205 GLN A N 1
ATOM 1582 C CA . GLN A 1 205 ? -4.824 -3.934 0.548 1.00 84.69 205 GLN A CA 1
ATOM 1583 C C . GLN A 1 205 ? -5.058 -5.022 1.604 1.00 84.69 205 GLN A C 1
ATOM 1585 O O . GLN A 1 205 ? -5.835 -4.844 2.540 1.00 84.69 205 GLN A O 1
ATOM 1590 N N . GLN A 1 206 ? -4.383 -6.168 1.487 1.00 90.31 206 GLN A N 1
ATOM 1591 C CA . GLN A 1 206 ? -4.476 -7.226 2.497 1.00 90.31 206 GLN A CA 1
ATOM 1592 C C . GLN A 1 206 ? -3.933 -6.772 3.857 1.00 90.31 206 GLN A C 1
ATOM 1594 O O . GLN A 1 206 ? -4.530 -7.086 4.888 1.00 90.31 206 GLN A O 1
ATOM 1599 N N . LEU A 1 207 ? -2.825 -6.030 3.861 1.00 91.69 207 LEU A N 1
ATOM 1600 C CA . LEU A 1 207 ? -2.209 -5.494 5.071 1.00 91.69 207 LEU A CA 1
ATOM 1601 C C . LEU A 1 207 ? -3.094 -4.439 5.742 1.00 91.69 207 LEU A C 1
ATOM 1603 O O . LEU A 1 207 ? -3.271 -4.491 6.958 1.00 91.69 207 LEU A O 1
ATOM 1607 N N . ASP A 1 208 ? -3.667 -3.523 4.968 1.00 86.81 208 ASP A N 1
ATOM 1608 C CA . ASP A 1 208 ? -4.537 -2.460 5.469 1.00 86.81 208 ASP A CA 1
ATOM 1609 C C . ASP A 1 208 ? -5.797 -3.062 6.114 1.00 86.81 208 ASP A C 1
ATOM 1611 O O . ASP A 1 208 ? -6.106 -2.756 7.267 1.00 86.81 208 ASP A O 1
ATOM 1615 N N . ASN A 1 209 ? -6.439 -4.031 5.450 1.00 86.12 209 ASN A N 1
ATOM 1616 C CA . ASN A 1 209 ? -7.582 -4.772 6.002 1.00 86.12 209 ASN A CA 1
ATOM 1617 C C . ASN A 1 209 ? -7.240 -5.529 7.300 1.00 86.12 209 ASN A C 1
ATOM 1619 O O . ASN A 1 209 ? -8.018 -5.541 8.260 1.00 86.12 209 ASN A O 1
ATOM 1623 N N . LEU A 1 210 ? -6.073 -6.178 7.352 1.00 90.94 210 LEU A N 1
ATOM 1624 C CA . LEU A 1 210 ? -5.630 -6.888 8.553 1.00 90.94 210 LEU A CA 1
ATOM 1625 C C . LEU A 1 210 ? -5.304 -5.936 9.702 1.00 90.94 210 LEU A C 1
ATOM 1627 O O . LEU A 1 210 ? -5.659 -6.224 10.840 1.00 90.94 210 LEU A O 1
ATOM 1631 N N . THR A 1 211 ? -4.678 -4.800 9.405 1.00 89.50 211 THR A N 1
ATOM 1632 C CA . THR A 1 211 ? -4.361 -3.764 10.396 1.00 89.50 211 THR A CA 1
ATOM 1633 C C . THR A 1 211 ? -5.640 -3.183 10.994 1.00 89.50 211 THR A C 1
ATOM 1635 O O . THR A 1 211 ? -5.739 -3.035 12.209 1.00 89.50 211 THR A O 1
ATOM 1638 N N . GLN A 1 212 ? -6.658 -2.936 10.166 1.00 86.00 212 GLN A N 1
ATOM 1639 C CA . GLN A 1 212 ? -7.979 -2.521 10.639 1.00 86.00 212 GLN A CA 1
ATOM 1640 C C . GLN A 1 212 ? -8.639 -3.572 11.527 1.00 86.00 212 GLN A C 1
ATOM 1642 O O . GLN A 1 212 ? -9.216 -3.237 12.561 1.00 86.00 212 GLN A O 1
ATOM 1647 N N . THR A 1 213 ? -8.536 -4.845 11.145 1.00 88.69 213 THR A N 1
ATOM 1648 C CA . THR A 1 213 ? -9.080 -5.952 11.941 1.00 88.69 213 THR A CA 1
ATOM 1649 C C . THR A 1 213 ? -8.382 -6.059 13.297 1.00 88.69 213 THR A C 1
ATOM 1651 O O . THR A 1 213 ? -9.051 -6.258 14.305 1.00 88.69 213 THR A O 1
ATOM 1654 N N . ASP A 1 214 ? -7.060 -5.894 13.337 1.00 89.69 214 ASP A N 1
ATOM 1655 C CA . ASP A 1 214 ? -6.255 -5.940 14.562 1.00 89.69 214 ASP A CA 1
ATOM 1656 C C . ASP A 1 214 ? -6.581 -4.789 15.529 1.00 89.69 214 ASP A C 1
ATOM 1658 O O . ASP A 1 214 ? -6.803 -5.010 16.725 1.00 89.69 214 ASP A O 1
ATOM 1662 N N . GLN A 1 215 ? -6.719 -3.568 15.004 1.00 87.25 215 GLN A N 1
ATOM 1663 C CA . GLN A 1 215 ? -7.153 -2.406 15.785 1.00 87.25 215 GLN A CA 1
ATOM 1664 C C . GLN A 1 215 ? -8.573 -2.593 16.329 1.00 87.25 215 GLN A C 1
ATOM 1666 O O . GLN A 1 215 ? -8.809 -2.424 17.528 1.00 87.25 215 GLN A O 1
ATOM 1671 N N . ALA A 1 216 ? -9.505 -3.014 15.469 1.00 86.31 216 ALA A N 1
ATOM 1672 C CA . ALA A 1 216 ? -10.888 -3.274 15.851 1.00 86.31 216 ALA A CA 1
ATOM 1673 C C . ALA A 1 216 ? -10.993 -4.354 16.934 1.00 86.31 216 ALA A C 1
ATOM 1675 O O . ALA A 1 216 ? -11.732 -4.198 17.909 1.00 86.31 216 ALA A O 1
ATOM 1676 N N . LEU A 1 217 ? -10.235 -5.443 16.783 1.00 89.31 217 LEU A N 1
ATOM 1677 C CA . LEU A 1 217 ? -10.172 -6.512 17.768 1.00 89.31 217 LEU A CA 1
ATOM 1678 C C . LEU A 1 217 ? -9.653 -5.989 19.112 1.00 89.31 217 LEU A C 1
ATOM 1680 O O . LEU A 1 217 ? -10.244 -6.283 20.150 1.00 89.31 217 LEU A O 1
ATOM 1684 N N . SER A 1 218 ? -8.576 -5.204 19.100 1.00 88.38 218 SER A N 1
ATOM 1685 C CA . SER A 1 218 ? -7.979 -4.646 20.316 1.00 88.38 218 SER A CA 1
ATOM 1686 C C . SER A 1 218 ? -8.980 -3.792 21.101 1.00 88.38 218 SER A C 1
ATOM 1688 O O . SER A 1 218 ? -9.108 -3.932 22.319 1.00 88.38 218 SER A O 1
ATOM 1690 N N . GLU A 1 219 ? -9.750 -2.945 20.415 1.00 85.75 219 GLU A N 1
ATOM 1691 C CA . GLU A 1 219 ? -10.830 -2.171 21.039 1.00 85.75 219 GLU A CA 1
ATOM 1692 C C . GLU A 1 219 ? -11.941 -3.070 21.595 1.00 85.75 219 GLU A C 1
ATOM 1694 O O . GLU A 1 219 ? -12.394 -2.880 22.726 1.00 85.75 219 GLU A O 1
ATOM 1699 N N . GLN A 1 220 ? -12.360 -4.080 20.830 1.00 86.31 220 GLN A N 1
ATOM 1700 C CA . GLN A 1 220 ? -13.418 -5.005 21.235 1.00 86.31 220 GLN A CA 1
ATOM 1701 C C . GLN A 1 220 ? -13.026 -5.842 22.458 1.00 86.31 220 GLN A C 1
ATOM 1703 O O . GLN A 1 220 ? -13.855 -5.990 23.355 1.00 86.31 220 GLN A O 1
ATOM 1708 N N . ILE A 1 221 ? -11.785 -6.334 22.545 1.00 87.38 221 ILE A N 1
ATOM 1709 C CA . ILE A 1 221 ? -11.271 -7.049 23.728 1.00 87.38 221 ILE A CA 1
ATOM 1710 C C . ILE A 1 221 ? -11.321 -6.142 24.956 1.00 87.38 221 ILE A C 1
ATOM 1712 O O . ILE A 1 221 ? -11.877 -6.527 25.986 1.00 87.38 221 ILE A O 1
ATOM 1716 N N . ASN A 1 222 ? -10.778 -4.926 24.841 1.00 84.44 222 ASN A N 1
ATOM 1717 C CA . ASN A 1 222 ? -10.716 -3.974 25.951 1.00 84.44 222 ASN A CA 1
ATOM 1718 C C . ASN A 1 222 ? -12.105 -3.630 26.497 1.00 84.44 222 ASN A C 1
ATOM 1720 O O . ASN A 1 222 ? -12.280 -3.419 27.696 1.00 84.44 222 ASN A O 1
ATOM 1724 N N . VAL A 1 223 ? -13.095 -3.561 25.610 1.00 81.44 223 VAL A N 1
ATOM 1725 C CA . VAL A 1 223 ? -14.448 -3.133 25.954 1.00 81.44 223 VAL A CA 1
ATOM 1726 C C . VAL A 1 223 ? -15.349 -4.283 26.411 1.00 81.44 223 VAL A C 1
ATOM 1728 O O . VAL A 1 223 ? -16.199 -4.079 27.277 1.00 81.44 223 VAL A O 1
ATOM 1731 N N . LEU A 1 224 ? -15.202 -5.470 25.824 1.00 82.50 224 LEU A N 1
ATOM 1732 C CA . LEU A 1 224 ? -16.101 -6.608 26.034 1.00 82.50 224 LEU A CA 1
ATOM 1733 C C . LEU A 1 224 ? -15.473 -7.722 26.878 1.00 82.50 224 LEU A C 1
ATOM 1735 O O . LEU A 1 224 ? -16.010 -8.831 26.905 1.00 82.50 224 LEU A O 1
ATOM 1739 N N . SER A 1 225 ? -14.349 -7.463 27.551 1.00 79.19 225 SER A N 1
ATOM 1740 C CA . SER A 1 225 ? -13.695 -8.449 28.416 1.00 79.19 225 SER A CA 1
ATOM 1741 C C . SER A 1 225 ? -14.695 -9.055 29.413 1.00 79.19 225 SER A C 1
ATOM 1743 O O . SER A 1 225 ? -15.364 -8.340 30.160 1.00 79.19 225 SER A O 1
ATOM 1745 N N . GLY A 1 226 ? -14.841 -10.384 29.382 1.00 75.31 226 GLY A N 1
ATOM 1746 C CA . GLY A 1 226 ? -15.799 -11.127 30.210 1.00 75.31 226 GLY A CA 1
ATOM 1747 C C . GLY A 1 226 ? -17.232 -11.233 29.661 1.00 75.31 226 GLY A C 1
ATOM 1748 O O . GLY A 1 226 ? -18.063 -11.883 30.295 1.00 75.31 226 GLY A O 1
ATOM 1749 N N . SER A 1 227 ? -17.544 -10.654 28.495 1.00 78.31 227 SER A N 1
ATOM 1750 C CA . SER A 1 227 ? -18.844 -10.817 27.822 1.00 78.31 227 SER A CA 1
ATOM 1751 C C . SER A 1 227 ? -18.853 -12.019 26.871 1.00 78.31 227 SER A C 1
ATOM 1753 O O . SER A 1 227 ? -17.901 -12.266 26.131 1.00 78.31 227 SER A O 1
ATOM 1755 N N . LEU A 1 228 ? -19.988 -12.724 26.797 1.00 76.75 228 LEU A N 1
ATOM 1756 C CA . LEU A 1 228 ? -20.233 -13.780 25.802 1.00 76.75 228 LEU A CA 1
ATOM 1757 C C . LEU A 1 228 ? -20.185 -13.248 24.356 1.00 76.75 228 LEU A C 1
ATOM 1759 O O . LEU A 1 228 ? -19.916 -14.003 23.416 1.00 76.75 228 LEU A O 1
ATOM 1763 N N . LEU A 1 229 ? -20.466 -11.954 24.161 1.00 80.75 229 LEU A N 1
ATOM 1764 C CA . LEU A 1 229 ? -20.388 -11.311 22.853 1.00 80.75 229 LEU A CA 1
ATOM 1765 C C . LEU A 1 229 ? -18.953 -11.322 22.313 1.00 80.75 229 LEU A C 1
ATOM 1767 O O . LEU A 1 229 ? -18.767 -11.560 21.118 1.00 80.75 229 LEU A O 1
ATOM 1771 N N . LEU A 1 230 ? -17.956 -11.149 23.190 1.00 84.69 230 LEU A N 1
ATOM 1772 C CA . LEU A 1 230 ? -16.546 -11.172 22.812 1.00 84.69 230 LEU A CA 1
ATOM 1773 C C . LEU A 1 230 ? -16.181 -12.514 22.170 1.00 84.69 230 LEU A C 1
ATOM 1775 O O . LEU A 1 230 ? -15.689 -12.531 21.048 1.00 84.69 230 LEU A O 1
ATOM 1779 N N . SER A 1 231 ? -16.529 -13.646 22.788 1.00 84.50 231 SER A N 1
ATOM 1780 C CA . SER A 1 231 ? -16.203 -14.977 22.246 1.00 84.50 231 SER A CA 1
ATOM 1781 C C . SER A 1 231 ? -16.757 -15.208 20.832 1.00 84.50 231 SER A C 1
ATOM 1783 O O . SER A 1 231 ? -16.091 -15.813 19.991 1.00 84.50 231 SER A O 1
ATOM 1785 N N . LYS A 1 232 ? -17.965 -14.703 20.536 1.00 83.94 232 LYS A N 1
ATOM 1786 C CA . LYS A 1 232 ? -18.557 -14.793 19.187 1.00 83.94 232 LYS A CA 1
ATOM 1787 C C . LYS A 1 232 ? -17.802 -13.936 18.170 1.00 83.94 232 LYS A C 1
ATOM 1789 O O . LYS A 1 232 ? -17.614 -14.374 17.035 1.00 83.94 232 LYS A O 1
ATOM 1794 N N . ILE A 1 233 ? -17.391 -12.734 18.572 1.00 84.19 233 ILE A N 1
ATOM 1795 C CA . ILE A 1 233 ? -16.599 -11.817 17.745 1.00 84.19 233 ILE A CA 1
ATOM 1796 C C . ILE A 1 233 ? -15.233 -12.437 17.427 1.00 84.19 233 ILE A C 1
ATOM 1798 O O . ILE A 1 233 ? -14.895 -12.554 16.248 1.00 84.19 233 ILE A O 1
ATOM 1802 N N . LEU A 1 234 ? -14.518 -12.926 18.448 1.00 87.94 234 LEU A N 1
ATOM 1803 C CA . LEU A 1 234 ? -13.208 -13.576 18.307 1.00 87.94 234 LEU A CA 1
ATOM 1804 C C . LEU A 1 234 ? -13.269 -14.756 17.327 1.00 87.94 234 LEU A C 1
ATOM 1806 O O . LEU A 1 234 ? -12.459 -14.861 16.405 1.00 87.94 234 LEU A O 1
ATOM 1810 N N . TYR A 1 235 ? -14.276 -15.625 17.469 1.00 87.31 235 TYR A N 1
ATOM 1811 C CA . TYR A 1 235 ? -14.440 -16.778 16.584 1.00 87.31 235 TYR A CA 1
ATOM 1812 C C . TYR A 1 235 ? -14.675 -16.366 15.123 1.00 87.31 235 TYR A C 1
ATOM 1814 O O . TYR A 1 235 ? -14.065 -16.934 14.214 1.00 87.31 235 TYR A O 1
ATOM 1822 N N . LYS A 1 236 ? -15.521 -15.353 14.885 1.00 86.56 236 LYS A N 1
ATOM 1823 C CA . LYS A 1 236 ? -15.786 -14.833 13.535 1.00 86.56 236 LYS A CA 1
ATOM 1824 C C . LYS A 1 236 ? -14.528 -14.217 12.914 1.00 86.56 236 LYS A C 1
ATOM 1826 O O . LYS A 1 236 ? -14.242 -14.498 11.754 1.00 86.56 236 LYS A O 1
ATOM 1831 N N . GLN A 1 237 ? -13.764 -13.437 13.682 1.00 88.25 237 GLN A N 1
ATOM 1832 C CA . GLN A 1 237 ? -12.521 -12.811 13.214 1.00 88.25 237 GLN A CA 1
ATOM 1833 C C . GLN A 1 237 ? -11.447 -13.843 12.862 1.00 88.25 237 GLN A C 1
ATOM 1835 O O . GLN A 1 237 ? -10.794 -13.724 11.826 1.00 88.25 237 GLN A O 1
ATOM 1840 N N . LYS A 1 238 ? -11.320 -14.909 13.660 1.00 88.25 238 LYS A N 1
ATOM 1841 C CA . LYS A 1 238 ? -10.404 -16.019 13.373 1.00 88.25 238 LYS A CA 1
ATOM 1842 C C . LYS A 1 238 ? -10.739 -16.738 12.066 1.00 88.25 238 LYS A C 1
ATOM 1844 O O . LYS A 1 238 ? -9.831 -17.122 11.334 1.00 88.25 238 LYS A O 1
ATOM 1849 N N . GLN A 1 239 ? -12.026 -16.909 11.758 1.00 86.94 239 GLN A N 1
ATOM 1850 C CA . GLN A 1 239 ? -12.467 -17.519 10.499 1.00 86.94 239 GLN A CA 1
ATOM 1851 C C . GLN A 1 239 ? -12.241 -16.623 9.275 1.00 86.94 239 GLN A C 1
ATOM 1853 O O . GLN A 1 239 ? -12.063 -17.144 8.178 1.00 86.94 239 GLN A O 1
ATOM 1858 N N . SER A 1 240 ? -12.246 -15.299 9.448 1.00 85.88 240 SER A N 1
ATOM 1859 C CA . SER A 1 240 ? -12.042 -14.338 8.359 1.00 85.88 240 SER A CA 1
ATOM 1860 C C . SER A 1 240 ? -10.575 -14.012 8.067 1.00 85.88 240 SER A C 1
ATOM 1862 O O . SER A 1 240 ? -10.313 -13.215 7.168 1.00 85.88 240 SER A O 1
ATOM 1864 N N . LEU A 1 241 ? -9.614 -14.592 8.799 1.00 86.50 241 LEU A N 1
ATOM 1865 C CA . LEU A 1 241 ? -8.194 -14.349 8.539 1.00 86.50 241 LEU A CA 1
ATOM 1866 C C . LEU A 1 241 ? -7.804 -14.824 7.124 1.00 86.50 241 LEU A C 1
ATOM 1868 O O . LEU A 1 241 ? -8.087 -15.970 6.754 1.00 86.50 241 LEU A O 1
ATOM 1872 N N . PRO A 1 242 ? -7.133 -13.976 6.324 1.00 82.56 242 PRO A N 1
ATOM 1873 C CA . PRO A 1 242 ? -6.763 -14.317 4.961 1.00 82.56 242 PRO A CA 1
ATOM 1874 C C . PRO A 1 242 ? -5.683 -15.402 4.929 1.00 82.56 242 PRO A C 1
ATOM 1876 O O . PRO A 1 242 ? -4.834 -15.505 5.816 1.00 82.56 242 PRO A O 1
ATOM 1879 N N . HIS A 1 243 ? -5.689 -16.200 3.862 1.00 82.50 243 HIS A N 1
ATOM 1880 C CA . HIS A 1 243 ? -4.574 -17.090 3.545 1.00 82.50 243 HIS A CA 1
ATOM 1881 C C . HIS A 1 243 ? -3.511 -16.287 2.794 1.00 82.50 243 HIS A C 1
ATOM 1883 O O . HIS A 1 243 ? -3.804 -15.675 1.767 1.00 82.50 243 HIS A O 1
ATOM 1889 N N . LEU A 1 244 ? -2.292 -16.259 3.331 1.00 85.88 244 LEU A N 1
ATOM 1890 C CA . LEU A 1 244 ? -1.208 -15.449 2.784 1.00 85.88 244 LEU A CA 1
ATOM 1891 C C . LEU A 1 244 ? -0.451 -16.216 1.697 1.00 85.88 244 LEU A C 1
ATOM 1893 O O . LEU A 1 244 ? 0.111 -17.281 1.955 1.00 85.88 244 LEU A O 1
ATOM 1897 N N . GLU A 1 245 ? -0.390 -15.638 0.501 1.00 82.50 245 GLU A N 1
ATOM 1898 C CA . GLU A 1 245 ? 0.486 -16.078 -0.584 1.00 82.50 245 GLU A CA 1
ATOM 1899 C C . GLU A 1 245 ? 1.646 -15.088 -0.697 1.00 82.50 245 GLU A C 1
ATOM 1901 O O . GLU A 1 245 ? 1.438 -13.916 -1.004 1.00 82.50 245 GLU A O 1
ATOM 1906 N N . LEU A 1 246 ? 2.862 -15.549 -0.405 1.00 87.94 246 LEU A N 1
ATOM 1907 C CA . LEU A 1 246 ? 4.061 -14.711 -0.367 1.00 87.94 246 LEU A CA 1
ATOM 1908 C C . LEU A 1 246 ? 5.009 -15.088 -1.504 1.00 87.94 246 LEU A C 1
ATOM 1910 O O . LEU A 1 246 ? 5.207 -16.276 -1.783 1.00 87.94 246 LEU A O 1
ATOM 1914 N N . ASP A 1 247 ? 5.644 -14.083 -2.099 1.00 87.81 247 ASP A N 1
ATOM 1915 C CA . ASP A 1 247 ? 6.707 -14.290 -3.079 1.00 87.81 247 ASP A CA 1
ATOM 1916 C C . ASP A 1 247 ? 8.036 -14.531 -2.351 1.00 87.81 247 ASP A C 1
ATOM 1918 O O . ASP A 1 247 ? 8.633 -13.641 -1.744 1.00 87.81 247 ASP A O 1
ATOM 1922 N N . LYS A 1 248 ? 8.504 -15.779 -2.406 1.00 88.31 248 LYS A N 1
ATOM 1923 C CA . LYS A 1 248 ? 9.744 -16.210 -1.750 1.00 88.31 248 LYS A CA 1
ATOM 1924 C C . LYS A 1 248 ? 11.003 -15.839 -2.545 1.00 88.31 248 LYS A C 1
ATOM 1926 O O . LYS A 1 248 ? 12.092 -15.938 -1.988 1.00 88.31 248 LYS A O 1
ATOM 1931 N N . GLY A 1 249 ? 10.868 -15.437 -3.811 1.00 92.06 249 GLY A N 1
ATOM 1932 C CA . GLY A 1 249 ? 11.976 -15.120 -4.715 1.00 92.06 249 GLY A CA 1
ATOM 1933 C C . GLY A 1 249 ? 12.454 -13.667 -4.657 1.00 92.06 249 GLY A C 1
ATOM 1934 O O . GLY A 1 249 ? 13.507 -13.356 -5.210 1.00 92.06 249 GLY A O 1
ATOM 1935 N N . LEU A 1 250 ? 11.738 -12.779 -3.957 1.00 93.19 250 LEU A N 1
ATOM 1936 C CA . LEU A 1 250 ? 12.037 -11.338 -3.953 1.00 93.19 250 LEU A CA 1
ATOM 1937 C C . LEU A 1 250 ? 13.446 -10.998 -3.463 1.00 93.19 250 LEU A C 1
ATOM 1939 O O . LEU A 1 250 ? 14.058 -10.060 -3.962 1.00 93.19 250 LEU A O 1
ATOM 1943 N N . ALA A 1 251 ? 13.983 -11.740 -2.490 1.00 93.75 251 ALA A N 1
ATOM 1944 C CA . ALA A 1 251 ? 15.330 -11.479 -1.979 1.00 93.75 251 ALA A CA 1
ATOM 1945 C C . ALA A 1 251 ? 16.405 -11.696 -3.059 1.00 93.75 251 ALA A C 1
ATOM 1947 O O . ALA A 1 251 ? 17.304 -10.864 -3.209 1.00 93.75 251 ALA A O 1
ATOM 1948 N N . ASP A 1 252 ? 16.272 -12.775 -3.833 1.00 95.94 252 ASP A N 1
ATOM 1949 C CA . ASP A 1 252 ? 17.179 -13.096 -4.934 1.00 95.94 252 ASP A CA 1
ATOM 1950 C C . ASP A 1 252 ? 16.988 -12.116 -6.097 1.00 95.94 252 ASP A C 1
ATOM 1952 O O . ASP A 1 252 ? 17.963 -11.634 -6.672 1.00 95.94 252 ASP A O 1
ATOM 1956 N N . GLU A 1 253 ? 15.742 -11.750 -6.411 1.00 94.25 253 GLU A N 1
ATOM 1957 C CA . GLU A 1 253 ? 15.435 -10.739 -7.427 1.00 94.25 253 GLU A CA 1
ATOM 1958 C C . GLU A 1 253 ? 16.053 -9.374 -7.083 1.00 94.25 253 GLU A C 1
ATOM 1960 O O . GLU A 1 253 ? 16.733 -8.781 -7.920 1.00 94.25 253 GLU A O 1
ATOM 1965 N N . ILE A 1 254 ? 15.920 -8.912 -5.835 1.00 96.12 254 ILE A N 1
ATOM 1966 C CA . ILE A 1 254 ? 16.547 -7.675 -5.342 1.00 96.12 254 ILE A CA 1
ATOM 1967 C C . ILE A 1 254 ? 18.072 -7.728 -5.501 1.00 96.12 254 ILE A C 1
ATOM 1969 O O . ILE A 1 254 ? 18.685 -6.745 -5.929 1.00 96.12 254 ILE A O 1
ATOM 1973 N N . ALA A 1 255 ? 18.701 -8.856 -5.158 1.00 96.69 255 ALA A N 1
ATOM 1974 C CA . ALA A 1 255 ? 20.143 -9.029 -5.314 1.00 96.69 255 ALA A CA 1
ATOM 1975 C C . ALA A 1 255 ? 20.563 -8.971 -6.792 1.00 96.69 255 ALA A C 1
ATOM 1977 O O . ALA A 1 255 ? 21.515 -8.264 -7.133 1.00 96.69 255 ALA A O 1
ATOM 1978 N N . ASN A 1 256 ? 19.813 -9.638 -7.672 1.00 96.50 256 ASN A N 1
ATOM 1979 C CA . ASN A 1 256 ? 20.055 -9.640 -9.114 1.00 96.50 256 ASN A CA 1
ATOM 1980 C C . ASN A 1 256 ? 19.886 -8.244 -9.733 1.00 96.50 256 ASN A C 1
ATOM 1982 O O . ASN A 1 256 ? 20.735 -7.824 -10.520 1.00 96.50 256 ASN A O 1
ATOM 1986 N N . ILE A 1 257 ? 18.845 -7.494 -9.347 1.00 96.00 257 ILE A N 1
ATOM 1987 C CA . ILE A 1 257 ? 18.632 -6.112 -9.807 1.00 96.00 257 ILE A CA 1
ATOM 1988 C C . ILE A 1 257 ? 19.811 -5.227 -9.394 1.00 96.00 257 ILE A C 1
ATOM 1990 O O . ILE A 1 257 ? 20.325 -4.478 -10.221 1.00 96.00 257 ILE A O 1
ATOM 1994 N N . ARG A 1 258 ? 20.283 -5.331 -8.144 1.00 96.88 258 ARG A N 1
ATOM 1995 C CA . ARG A 1 258 ? 21.434 -4.550 -7.653 1.00 96.88 258 ARG A CA 1
ATOM 1996 C C . ARG A 1 258 ? 22.724 -4.879 -8.397 1.00 96.88 258 ARG A C 1
ATOM 1998 O O . ARG A 1 258 ? 23.471 -3.964 -8.735 1.00 96.88 258 ARG A O 1
ATOM 2005 N N . LEU A 1 259 ? 22.979 -6.163 -8.657 1.00 97.06 259 LEU A N 1
ATOM 2006 C CA . LEU A 1 259 ? 24.138 -6.586 -9.442 1.00 97.06 259 LEU A CA 1
ATOM 2007 C C . LEU A 1 259 ? 24.069 -6.005 -10.857 1.00 97.06 259 LEU A C 1
ATOM 2009 O O . LEU A 1 259 ? 25.029 -5.404 -11.330 1.00 97.06 259 LEU A O 1
ATOM 2013 N N . TYR A 1 260 ? 22.909 -6.096 -11.503 1.00 95.62 260 TYR A N 1
ATOM 2014 C CA . TYR A 1 260 ? 22.754 -5.552 -12.845 1.00 95.62 260 TYR A CA 1
ATOM 2015 C C . TYR A 1 260 ? 22.826 -4.017 -12.874 1.00 95.62 260 TYR A C 1
ATOM 2017 O O . TYR A 1 260 ? 23.394 -3.435 -13.795 1.00 95.62 260 TYR A O 1
ATOM 2025 N N . GLN A 1 261 ? 22.328 -3.342 -11.837 1.00 95.44 261 GLN A N 1
ATOM 2026 C CA . GLN A 1 261 ? 22.468 -1.895 -11.679 1.00 95.44 261 GLN A CA 1
ATOM 2027 C C . GLN A 1 261 ? 23.940 -1.473 -11.554 1.00 95.44 261 GLN A C 1
ATOM 2029 O O . GLN A 1 261 ? 24.328 -0.441 -12.105 1.00 95.44 261 GLN A O 1
ATOM 2034 N N . PHE A 1 262 ? 24.775 -2.265 -10.874 1.00 96.94 262 PHE A N 1
ATOM 2035 C CA . PHE A 1 262 ? 26.223 -2.046 -10.833 1.00 96.94 262 PHE A CA 1
ATOM 2036 C C . PHE A 1 262 ? 26.844 -2.134 -12.236 1.00 96.94 262 PHE A C 1
ATOM 2038 O O . PHE A 1 262 ? 27.540 -1.204 -12.648 1.00 96.94 262 PHE A O 1
ATOM 2045 N N . ASP A 1 263 ? 26.517 -3.178 -13.003 1.00 95.88 263 ASP A N 1
ATOM 2046 C CA . ASP A 1 263 ? 27.012 -3.351 -14.376 1.00 95.88 263 ASP A CA 1
ATOM 2047 C C . ASP A 1 263 ? 26.571 -2.203 -15.302 1.00 95.88 263 ASP A C 1
ATOM 2049 O O . ASP A 1 263 ? 27.364 -1.684 -16.093 1.00 95.88 263 ASP A O 1
ATOM 2053 N N . VAL A 1 264 ? 25.309 -1.771 -15.199 1.00 96.31 264 VAL A N 1
ATOM 2054 C CA . VAL A 1 264 ? 24.775 -0.637 -15.971 1.00 96.31 264 VAL A CA 1
ATOM 2055 C C . VAL A 1 264 ? 25.502 0.655 -15.609 1.00 96.31 264 VAL A C 1
ATOM 2057 O O . VAL A 1 264 ? 25.852 1.424 -16.503 1.00 96.31 264 VAL A O 1
ATOM 2060 N N . ASN A 1 265 ? 25.789 0.897 -14.329 1.00 95.75 265 ASN A N 1
ATOM 2061 C CA . ASN A 1 265 ? 26.545 2.077 -13.909 1.00 95.75 265 ASN A CA 1
ATOM 2062 C C . ASN A 1 265 ? 27.987 2.056 -14.425 1.00 95.75 265 ASN A C 1
ATOM 2064 O O . ASN A 1 265 ? 28.451 3.074 -14.940 1.00 95.75 265 ASN A O 1
ATOM 2068 N N . GLN A 1 266 ? 28.655 0.901 -14.406 1.00 95.44 266 GLN A N 1
ATOM 2069 C CA . GLN A 1 266 ? 29.986 0.764 -14.999 1.00 95.44 266 GLN A CA 1
ATOM 2070 C C . GLN A 1 266 ? 29.967 1.075 -16.506 1.00 95.44 266 GLN A C 1
ATOM 2072 O O . GLN A 1 266 ? 30.836 1.786 -17.016 1.00 95.44 266 GLN A O 1
ATOM 2077 N N . GLN A 1 267 ? 28.954 0.591 -17.230 1.00 94.69 267 GLN A N 1
ATOM 2078 C CA . GLN A 1 267 ? 28.785 0.906 -18.650 1.00 94.69 267 GLN A CA 1
ATOM 2079 C C . GLN A 1 267 ? 28.495 2.396 -18.877 1.00 94.69 267 GLN A C 1
ATOM 2081 O O . GLN A 1 267 ? 29.048 2.985 -19.804 1.00 94.69 267 GLN A O 1
ATOM 2086 N N . ARG A 1 268 ? 27.685 3.040 -18.025 1.00 95.12 268 ARG A N 1
ATOM 2087 C CA . ARG A 1 268 ? 27.417 4.490 -18.098 1.00 95.12 268 ARG A CA 1
ATOM 2088 C C . ARG A 1 268 ? 28.690 5.312 -17.937 1.00 95.12 268 ARG A C 1
ATOM 2090 O O . ARG A 1 268 ? 28.895 6.256 -18.693 1.00 95.12 268 ARG A O 1
ATOM 2097 N N . GLU A 1 269 ? 29.569 4.935 -17.013 1.00 92.38 269 GLU A N 1
ATOM 2098 C CA . GLU A 1 269 ? 30.866 5.598 -16.833 1.00 92.38 269 GLU A CA 1
ATOM 2099 C C . GLU A 1 269 ? 31.754 5.459 -18.075 1.00 92.38 269 GLU A C 1
ATOM 2101 O O . GLU A 1 269 ? 32.325 6.444 -18.549 1.00 92.38 269 GLU A O 1
ATOM 2106 N N . GLN A 1 270 ? 31.816 4.260 -18.663 1.00 88.44 270 GLN A N 1
ATOM 2107 C CA . GLN A 1 270 ? 32.557 4.016 -19.907 1.00 88.44 270 GLN A CA 1
ATOM 2108 C C . GLN A 1 270 ? 31.986 4.802 -21.097 1.00 88.44 270 GLN A C 1
ATOM 2110 O O . GLN A 1 270 ? 32.742 5.236 -21.968 1.00 88.44 270 GLN A O 1
ATOM 2115 N N . MET A 1 271 ? 30.668 5.017 -21.110 1.00 89.38 271 MET A N 1
ATOM 2116 C CA . MET A 1 271 ? 29.926 5.733 -22.152 1.00 89.38 271 MET A CA 1
ATOM 2117 C C . MET A 1 271 ? 29.737 7.232 -21.855 1.00 89.38 271 MET A C 1
ATOM 2119 O O . MET A 1 271 ? 29.045 7.917 -22.608 1.00 89.38 271 MET A O 1
ATOM 2123 N N . SER A 1 272 ? 30.370 7.764 -20.800 1.00 85.81 272 SER A N 1
ATOM 2124 C CA . SER A 1 272 ? 30.238 9.167 -20.364 1.00 85.81 272 SER A CA 1
ATOM 2125 C C . SER A 1 272 ? 30.616 10.175 -21.460 1.00 85.81 272 SER A C 1
ATOM 2127 O O . SER A 1 272 ? 30.037 11.254 -21.567 1.00 85.81 272 SER A O 1
ATOM 2129 N N . THR A 1 273 ? 31.543 9.796 -22.346 1.00 91.62 273 THR A N 1
ATOM 2130 C CA . THR A 1 273 ? 31.899 10.569 -23.545 1.00 91.62 273 THR A CA 1
ATOM 2131 C C . THR A 1 273 ? 31.743 9.702 -24.800 1.00 91.62 273 THR A C 1
ATOM 2133 O O . THR A 1 273 ? 32.704 9.045 -25.211 1.00 91.62 273 THR A O 1
ATOM 2136 N N . PRO A 1 274 ? 30.560 9.705 -25.453 1.00 93.50 274 PRO A N 1
ATOM 2137 C CA . PRO A 1 274 ? 30.294 8.874 -26.631 1.00 93.50 274 PRO A CA 1
ATOM 2138 C C . PRO A 1 274 ? 31.346 9.035 -27.735 1.00 93.50 274 PRO A C 1
ATOM 2140 O O . PRO A 1 274 ? 31.793 8.050 -28.312 1.00 93.50 274 PRO A O 1
ATOM 2143 N N . THR A 1 275 ? 31.833 10.258 -27.966 1.00 94.12 275 THR A N 1
ATOM 2144 C CA . THR A 1 275 ? 32.912 10.522 -28.928 1.00 94.12 275 THR A CA 1
ATOM 2145 C C . THR A 1 275 ? 34.210 9.803 -28.561 1.00 94.12 275 THR A C 1
ATOM 2147 O O . THR A 1 275 ? 34.819 9.172 -29.417 1.00 94.12 275 THR A O 1
ATOM 2150 N N . ALA A 1 276 ? 34.636 9.848 -27.294 1.00 93.38 276 ALA A N 1
ATOM 2151 C CA . ALA A 1 276 ? 35.872 9.189 -26.869 1.00 93.38 276 ALA A CA 1
ATOM 2152 C C . ALA A 1 276 ? 35.748 7.660 -26.920 1.00 93.38 276 ALA A C 1
ATOM 2154 O O . ALA A 1 276 ? 36.713 6.976 -27.257 1.00 93.38 276 ALA A O 1
ATOM 2155 N N . TYR A 1 277 ? 34.559 7.128 -26.621 1.00 93.88 277 TYR A N 1
ATOM 2156 C CA . TYR A 1 277 ? 34.245 5.715 -26.810 1.00 93.88 277 TYR A CA 1
ATOM 2157 C C . TYR A 1 277 ? 34.400 5.301 -28.281 1.00 93.88 277 TYR A C 1
ATOM 2159 O O . TYR A 1 277 ? 35.123 4.349 -28.577 1.00 93.88 277 TYR A O 1
ATOM 2167 N N . VAL A 1 278 ? 33.805 6.061 -29.207 1.00 94.19 278 VAL A N 1
ATOM 2168 C CA . VAL A 1 278 ? 33.903 5.794 -30.650 1.00 94.19 278 VAL A CA 1
ATOM 2169 C C . VAL A 1 278 ? 35.340 5.897 -31.152 1.00 94.19 278 VAL A C 1
ATOM 2171 O O . VAL A 1 278 ? 35.771 5.026 -31.899 1.00 94.19 278 VAL A O 1
ATOM 2174 N N . GLU A 1 279 ? 36.117 6.896 -30.726 1.00 93.50 279 GLU A N 1
ATOM 2175 C CA . GLU A 1 279 ? 37.524 7.006 -31.141 1.00 93.50 279 GLU A CA 1
ATOM 2176 C C . GLU A 1 279 ? 38.373 5.827 -30.638 1.00 93.50 279 GLU A C 1
ATOM 2178 O O . GLU A 1 279 ? 39.195 5.304 -31.390 1.00 93.50 279 GLU A O 1
ATOM 2183 N N . ARG A 1 280 ? 38.142 5.338 -29.408 1.00 92.75 280 ARG A N 1
ATOM 2184 C CA . ARG A 1 280 ? 38.794 4.109 -28.912 1.00 92.75 280 ARG A CA 1
ATOM 2185 C C . ARG A 1 280 ? 38.407 2.890 -29.742 1.00 92.75 280 ARG A C 1
ATOM 2187 O O . ARG A 1 280 ? 39.265 2.065 -30.039 1.00 92.75 280 ARG A O 1
ATOM 2194 N N . LEU A 1 281 ? 37.137 2.784 -30.125 1.00 91.44 281 LEU A N 1
ATOM 2195 C CA . LEU A 1 281 ? 36.636 1.683 -30.939 1.00 91.44 281 LEU A CA 1
ATOM 2196 C C . LEU A 1 281 ? 37.245 1.713 -32.350 1.00 91.44 281 LEU A C 1
ATOM 2198 O O . LEU A 1 281 ? 37.737 0.695 -32.832 1.00 91.44 281 LEU A O 1
ATOM 2202 N N . LEU A 1 282 ? 37.294 2.887 -32.983 1.00 91.94 282 LEU A N 1
ATOM 2203 C CA . LEU A 1 282 ? 37.899 3.090 -34.303 1.00 91.94 282 LEU A CA 1
ATOM 2204 C C . LEU A 1 282 ? 39.412 2.841 -34.306 1.00 91.94 282 LEU A C 1
ATOM 2206 O O . LEU A 1 282 ? 39.924 2.322 -35.292 1.00 91.94 282 LEU A O 1
ATOM 2210 N N . ALA A 1 283 ? 40.119 3.131 -33.209 1.00 92.19 283 ALA A N 1
ATOM 2211 C CA . ALA A 1 283 ? 41.552 2.849 -33.083 1.00 92.19 283 ALA A CA 1
ATOM 2212 C C . ALA A 1 283 ? 41.895 1.347 -33.154 1.00 92.19 283 ALA A C 1
ATOM 2214 O O . ALA A 1 283 ? 43.043 0.993 -33.415 1.00 92.19 283 ALA A O 1
ATOM 2215 N N . THR A 1 284 ? 40.914 0.460 -32.943 1.00 88.69 284 THR A N 1
ATOM 2216 C CA . THR A 1 284 ? 41.079 -0.997 -33.103 1.00 88.69 284 THR A CA 1
ATOM 2217 C C . THR A 1 284 ? 40.857 -1.484 -34.538 1.00 88.69 284 THR A C 1
ATOM 2219 O O . THR A 1 284 ? 41.074 -2.661 -34.822 1.00 88.69 284 THR A O 1
ATOM 2222 N N . GLN A 1 285 ? 40.406 -0.607 -35.440 1.00 88.38 285 GLN A N 1
ATOM 2223 C CA . GLN A 1 285 ? 40.089 -0.946 -36.825 1.00 88.38 285 GLN A CA 1
ATOM 2224 C C . GLN A 1 285 ? 41.234 -0.559 -37.774 1.00 88.38 285 GLN A C 1
ATOM 2226 O O . GLN A 1 285 ? 41.936 0.424 -37.525 1.00 88.38 285 GLN A O 1
ATOM 2231 N N . PRO A 1 286 ? 41.414 -1.278 -38.898 1.00 87.62 286 PRO A N 1
ATOM 2232 C CA . PRO A 1 286 ? 42.343 -0.869 -39.947 1.00 87.62 286 PRO A CA 1
ATOM 2233 C C . PRO A 1 286 ? 42.006 0.544 -40.463 1.00 87.62 286 PRO A C 1
ATOM 2235 O O . PRO A 1 286 ? 40.831 0.800 -40.741 1.00 87.62 286 PRO A O 1
ATOM 2238 N N . PRO A 1 287 ? 42.989 1.452 -40.647 1.00 82.75 287 PRO A N 1
ATOM 2239 C CA . PRO A 1 287 ? 42.734 2.843 -41.049 1.00 82.75 287 PRO A CA 1
ATOM 2240 C C . PRO A 1 287 ? 41.925 2.980 -42.346 1.00 82.75 287 PRO A C 1
ATOM 2242 O O . PRO A 1 287 ? 41.107 3.883 -42.483 1.00 82.75 287 PRO A O 1
ATOM 2245 N N . GLU A 1 288 ? 42.117 2.047 -43.276 1.00 82.25 288 GLU A N 1
ATOM 2246 C CA . GLU A 1 288 ? 41.407 1.949 -44.558 1.00 82.25 288 GLU A CA 1
ATOM 2247 C C . GLU A 1 288 ? 39.903 1.654 -44.433 1.00 82.25 288 GLU A C 1
ATOM 2249 O O . GLU A 1 288 ? 39.130 2.010 -45.321 1.00 82.25 288 GLU A O 1
ATOM 2254 N N . ASN A 1 289 ? 39.466 1.085 -43.306 1.00 82.31 289 ASN A N 1
ATOM 2255 C CA . ASN A 1 289 ? 38.058 0.810 -43.015 1.00 82.31 289 ASN A CA 1
ATOM 2256 C C . ASN A 1 289 ? 37.379 1.955 -42.238 1.00 82.31 289 ASN A C 1
ATOM 2258 O O . ASN A 1 289 ? 36.155 1.960 -42.079 1.00 82.31 289 ASN A O 1
ATOM 2262 N N . VAL A 1 290 ? 38.146 2.944 -41.758 1.00 86.94 290 VAL A N 1
ATOM 2263 C CA . VAL A 1 290 ? 37.638 4.076 -40.969 1.00 86.94 290 VAL A CA 1
ATOM 2264 C C . VAL A 1 290 ? 37.146 5.186 -41.898 1.00 86.94 290 VAL A C 1
ATOM 2266 O O . VAL A 1 290 ? 37.861 6.127 -42.237 1.00 86.94 290 VAL A O 1
ATOM 2269 N N . THR A 1 291 ? 35.881 5.091 -42.310 1.00 89.12 291 THR A N 1
ATOM 2270 C CA . THR A 1 291 ? 35.227 6.131 -43.122 1.00 89.12 291 THR A CA 1
ATOM 2271 C C . THR A 1 291 ? 34.506 7.174 -42.253 1.00 89.12 291 THR A C 1
ATOM 2273 O O . THR A 1 291 ? 34.038 6.851 -41.155 1.00 89.12 291 THR A O 1
ATOM 2276 N N . PRO A 1 292 ? 34.318 8.422 -42.736 1.00 89.31 292 PRO A N 1
ATOM 2277 C CA . PRO A 1 292 ? 33.515 9.425 -42.026 1.00 89.31 292 PRO A CA 1
ATOM 2278 C C . PRO A 1 292 ? 32.079 8.960 -41.739 1.00 89.31 292 PRO A C 1
ATOM 2280 O O . PRO A 1 292 ? 31.527 9.262 -40.681 1.00 89.31 292 PRO A O 1
ATOM 2283 N N . GLN A 1 293 ? 31.491 8.183 -42.655 1.00 87.75 293 GLN A N 1
ATOM 2284 C CA . GLN A 1 293 ? 30.153 7.618 -42.489 1.00 87.75 293 GLN A CA 1
ATOM 2285 C C . GLN A 1 293 ? 30.109 6.569 -41.369 1.00 87.75 293 GLN A C 1
ATOM 2287 O O . GLN A 1 293 ? 29.177 6.576 -40.564 1.00 87.75 293 GLN A O 1
ATOM 2292 N N . LEU A 1 294 ? 31.125 5.702 -41.279 1.00 88.25 294 LEU A N 1
ATOM 2293 C CA . LEU A 1 294 ? 31.250 4.731 -40.191 1.00 88.25 294 LEU A CA 1
ATOM 2294 C C . LEU A 1 294 ? 31.370 5.441 -38.838 1.00 88.25 294 LEU A C 1
ATOM 2296 O O . LEU A 1 294 ? 30.624 5.116 -37.918 1.00 88.25 294 LEU A O 1
ATOM 2300 N N . ARG A 1 295 ? 32.250 6.449 -38.734 1.00 92.38 295 ARG A N 1
ATOM 2301 C CA . ARG A 1 295 ? 32.418 7.246 -37.506 1.00 92.38 295 ARG A CA 1
ATOM 2302 C C . ARG A 1 295 ? 31.102 7.887 -37.067 1.00 92.38 295 ARG A C 1
ATOM 2304 O O . ARG A 1 295 ? 30.756 7.805 -35.893 1.00 92.38 295 ARG A O 1
ATOM 2311 N N . ARG A 1 296 ? 30.364 8.500 -37.998 1.00 91.44 296 ARG A N 1
ATOM 2312 C CA . ARG A 1 296 ? 29.060 9.111 -37.704 1.00 91.44 296 ARG A CA 1
ATOM 2313 C C . ARG A 1 296 ? 28.055 8.082 -37.186 1.00 91.44 296 ARG A C 1
ATOM 2315 O O . ARG A 1 296 ? 27.458 8.301 -36.144 1.00 91.44 296 ARG A O 1
ATOM 2322 N N . THR A 1 297 ? 27.930 6.949 -37.873 1.00 90.19 297 THR A N 1
ATOM 2323 C CA . THR A 1 297 ? 26.981 5.889 -37.493 1.00 90.19 297 THR A CA 1
ATOM 2324 C C . THR A 1 297 ? 27.316 5.305 -36.115 1.00 90.19 297 THR A C 1
ATOM 2326 O O . THR A 1 297 ? 26.431 5.098 -35.293 1.00 90.19 297 THR A O 1
ATOM 2329 N N . LEU A 1 298 ? 28.602 5.094 -35.815 1.00 91.56 298 LEU A N 1
ATOM 2330 C CA . LEU A 1 298 ? 29.044 4.650 -34.490 1.00 91.56 298 LEU A CA 1
ATOM 2331 C C . LEU A 1 298 ? 28.749 5.679 -33.396 1.00 91.56 298 LEU A C 1
ATOM 2333 O O . LEU A 1 298 ? 28.399 5.294 -32.283 1.00 91.56 298 LEU A O 1
ATOM 2337 N N . LEU A 1 299 ? 28.871 6.972 -33.702 1.00 93.88 299 LEU A N 1
ATOM 2338 C CA . LEU A 1 299 ? 28.522 8.035 -32.764 1.00 93.88 299 LEU A CA 1
ATOM 2339 C C . LEU A 1 299 ? 27.024 8.050 -32.458 1.00 93.88 299 LEU A C 1
ATOM 2341 O O . LEU A 1 299 ? 26.662 8.114 -31.286 1.00 93.88 299 LEU A O 1
ATOM 2345 N N . ASP A 1 300 ? 26.174 7.913 -33.473 1.00 91.88 300 ASP A N 1
ATOM 2346 C CA . ASP A 1 300 ? 24.720 7.835 -33.295 1.00 91.88 300 ASP A CA 1
ATOM 2347 C C . ASP A 1 300 ? 24.329 6.603 -32.445 1.00 91.88 300 ASP A C 1
ATOM 2349 O O . ASP A 1 300 ? 23.554 6.714 -31.486 1.00 91.88 300 ASP A O 1
ATOM 2353 N N . LEU A 1 301 ? 24.953 5.442 -32.697 1.00 92.19 301 LEU A N 1
ATOM 2354 C CA . LEU A 1 301 ? 24.772 4.232 -31.881 1.00 92.19 301 LEU A CA 1
ATOM 2355 C C . LEU A 1 301 ? 25.262 4.414 -30.437 1.00 92.19 301 LEU A C 1
ATOM 2357 O O . LEU A 1 301 ? 24.602 3.943 -29.507 1.00 92.19 301 LEU A O 1
ATOM 2361 N N . ALA A 1 302 ? 26.390 5.097 -30.227 1.00 94.25 302 ALA A N 1
ATOM 2362 C CA . ALA A 1 302 ? 26.946 5.346 -28.899 1.00 94.25 302 ALA A CA 1
ATOM 2363 C C . ALA A 1 302 ? 26.099 6.341 -28.086 1.00 94.25 302 ALA A C 1
ATOM 2365 O O . ALA A 1 302 ? 25.895 6.137 -26.888 1.00 94.25 302 ALA A O 1
ATOM 2366 N N . ILE A 1 303 ? 25.561 7.384 -28.729 1.00 94.19 303 ILE A N 1
ATOM 2367 C CA . ILE A 1 303 ? 24.602 8.313 -28.112 1.00 94.19 303 ILE A CA 1
ATOM 2368 C C . ILE A 1 303 ? 23.339 7.555 -27.704 1.00 94.19 303 ILE A C 1
ATOM 2370 O O . ILE A 1 303 ? 22.890 7.673 -26.564 1.00 94.19 303 ILE A O 1
ATOM 2374 N N . THR A 1 304 ? 22.813 6.718 -28.599 1.00 93.50 304 THR A N 1
ATOM 2375 C CA . THR A 1 304 ? 21.627 5.904 -28.315 1.00 93.50 304 THR A CA 1
ATOM 2376 C C . THR A 1 304 ? 21.871 4.933 -27.163 1.00 93.50 304 THR A C 1
ATOM 2378 O O . THR A 1 304 ? 21.030 4.802 -26.277 1.00 93.50 304 THR A O 1
ATOM 2381 N N . ARG A 1 305 ? 23.050 4.303 -27.105 1.00 95.19 305 ARG A N 1
ATOM 2382 C CA . ARG A 1 305 ? 23.438 3.460 -25.969 1.00 95.19 305 ARG A CA 1
ATOM 2383 C C . ARG A 1 305 ? 23.452 4.237 -24.655 1.00 95.19 305 ARG A C 1
ATOM 2385 O O . ARG A 1 305 ? 22.989 3.714 -23.648 1.00 95.19 305 ARG A O 1
ATOM 2392 N N . SER A 1 306 ? 23.974 5.462 -24.657 1.00 95.25 306 SER A N 1
ATOM 2393 C CA . SER A 1 306 ? 24.015 6.310 -23.461 1.00 95.25 306 SER A CA 1
ATOM 2394 C C . SER A 1 306 ? 22.604 6.623 -22.937 1.00 95.25 306 SER A C 1
ATOM 2396 O O . SER A 1 306 ? 22.338 6.441 -21.749 1.00 95.25 306 SER A O 1
ATOM 2398 N N . ASP A 1 307 ? 21.666 6.975 -23.825 1.00 93.31 307 ASP A N 1
ATOM 2399 C CA . ASP A 1 307 ? 20.252 7.186 -23.469 1.00 93.31 307 ASP A CA 1
ATOM 2400 C C . ASP A 1 307 ? 19.573 5.896 -22.970 1.00 93.31 307 ASP A C 1
ATOM 2402 O O . ASP A 1 307 ? 18.896 5.916 -21.941 1.00 93.31 307 ASP A O 1
ATOM 2406 N N . LEU A 1 308 ? 19.801 4.755 -23.632 1.00 94.19 308 LEU A N 1
ATOM 2407 C CA . LEU A 1 308 ? 19.279 3.455 -23.188 1.00 94.19 308 LEU A CA 1
ATOM 2408 C C . LEU A 1 308 ? 19.772 3.086 -21.787 1.00 94.19 308 LEU A C 1
ATOM 2410 O O . LEU A 1 308 ? 18.979 2.643 -20.960 1.00 94.19 308 LEU A O 1
ATOM 2414 N N . LEU A 1 309 ? 21.063 3.277 -21.510 1.00 95.88 309 LEU A N 1
ATOM 2415 C CA . LEU A 1 309 ? 21.648 2.998 -20.200 1.00 95.88 309 LEU A CA 1
ATOM 2416 C C . LEU A 1 309 ? 21.080 3.919 -19.112 1.00 95.88 309 LEU A C 1
ATOM 2418 O O . LEU A 1 309 ? 20.826 3.463 -17.998 1.00 95.88 309 LEU A O 1
ATOM 2422 N N . GLU A 1 310 ? 20.851 5.198 -19.419 1.00 94.44 310 GLU A N 1
ATOM 2423 C CA . GLU A 1 310 ? 20.209 6.139 -18.496 1.00 94.44 310 GLU A CA 1
ATOM 2424 C C . GLU A 1 310 ? 18.771 5.716 -18.170 1.00 94.44 310 GLU A C 1
ATOM 2426 O O . GLU A 1 310 ? 18.391 5.659 -16.997 1.00 94.44 310 GLU A O 1
ATOM 2431 N N . ARG A 1 311 ? 17.979 5.362 -19.189 1.00 91.31 311 ARG A N 1
ATOM 2432 C CA . ARG A 1 311 ? 16.603 4.871 -19.005 1.00 91.31 311 ARG A CA 1
ATOM 2433 C C . ARG A 1 311 ? 16.567 3.564 -18.228 1.00 91.31 311 ARG A C 1
ATOM 2435 O O . ARG A 1 311 ? 15.794 3.446 -17.282 1.00 91.31 311 ARG A O 1
ATOM 2442 N N . LEU A 1 312 ? 17.433 2.616 -18.579 1.00 93.88 312 LEU A N 1
ATOM 2443 C CA . LEU A 1 312 ? 17.529 1.334 -17.894 1.00 93.88 312 LEU A CA 1
ATOM 2444 C C . LEU A 1 312 ? 17.922 1.510 -16.425 1.00 93.88 312 LEU A C 1
ATOM 2446 O O . LEU A 1 312 ? 17.335 0.866 -15.566 1.00 93.88 312 LEU A O 1
ATOM 2450 N N . ASN A 1 313 ? 18.844 2.420 -16.101 1.00 94.62 313 ASN A N 1
ATOM 2451 C CA . ASN A 1 313 ? 19.200 2.700 -14.708 1.00 94.62 313 ASN A CA 1
ATOM 2452 C C . ASN A 1 313 ? 18.009 3.240 -13.891 1.00 94.62 313 ASN A C 1
ATOM 2454 O O . ASN A 1 313 ? 17.836 2.872 -12.725 1.00 94.62 313 ASN A O 1
ATOM 2458 N N . ARG A 1 314 ? 17.167 4.090 -14.492 1.00 90.88 314 ARG A N 1
ATOM 2459 C CA . ARG A 1 314 ? 15.930 4.567 -13.850 1.00 90.88 314 ARG A CA 1
ATOM 2460 C C . ARG A 1 314 ? 14.928 3.434 -13.656 1.00 90.88 314 ARG A C 1
ATOM 2462 O O . ARG A 1 314 ? 14.381 3.304 -12.565 1.00 90.88 314 ARG A O 1
ATOM 2469 N N . GLU A 1 315 ? 14.747 2.586 -14.665 1.00 90.25 315 GLU A N 1
ATOM 2470 C CA . GLU A 1 315 ? 13.833 1.443 -14.590 1.00 90.25 315 GLU A CA 1
ATOM 2471 C C . GLU A 1 315 ? 14.283 0.418 -13.539 1.00 90.25 315 GLU A C 1
ATOM 2473 O O . GLU A 1 315 ? 13.477 -0.031 -12.731 1.00 90.25 315 GLU A O 1
ATOM 2478 N N . LEU A 1 316 ? 15.585 0.118 -13.463 1.00 94.69 316 LEU A N 1
ATOM 2479 C CA . LEU A 1 316 ? 16.152 -0.748 -12.424 1.00 94.69 316 LEU A CA 1
ATOM 2480 C C . LEU A 1 316 ? 15.982 -0.150 -11.026 1.00 94.69 316 LEU A C 1
ATOM 2482 O O . LEU A 1 316 ? 15.711 -0.884 -10.080 1.00 94.69 316 LEU A O 1
ATOM 2486 N N . SER A 1 317 ? 16.096 1.173 -10.890 1.00 93.44 317 SER A N 1
ATOM 2487 C CA . SER A 1 317 ? 15.838 1.856 -9.618 1.00 93.44 317 SER A CA 1
ATOM 2488 C C . SER A 1 317 ? 14.366 1.739 -9.205 1.00 93.44 317 SER A C 1
ATOM 2490 O O . SER A 1 317 ? 14.083 1.494 -8.033 1.00 93.44 317 SER A O 1
ATOM 2492 N N . ALA A 1 318 ? 13.435 1.861 -10.157 1.00 89.50 318 ALA A N 1
ATOM 2493 C CA . ALA A 1 318 ? 12.007 1.665 -9.913 1.00 89.50 318 ALA A CA 1
ATOM 2494 C C . ALA A 1 318 ? 11.688 0.208 -9.534 1.00 89.50 318 ALA A C 1
ATOM 2496 O O . ALA A 1 318 ? 11.032 -0.022 -8.522 1.00 89.50 318 ALA A O 1
ATOM 2497 N N . LEU A 1 319 ? 12.224 -0.768 -10.276 1.00 93.12 3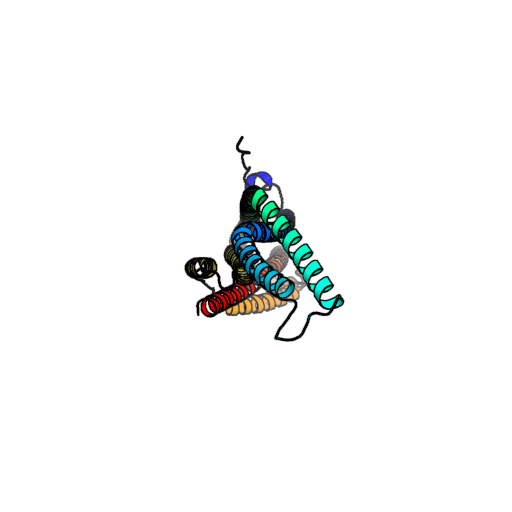19 LEU A N 1
ATOM 2498 C CA . LEU A 1 319 ? 12.099 -2.199 -9.971 1.00 93.12 319 LEU A CA 1
ATOM 2499 C C . LEU A 1 319 ? 12.629 -2.537 -8.580 1.00 93.12 319 LEU A C 1
ATOM 2501 O O . LEU A 1 319 ? 11.978 -3.259 -7.826 1.00 93.12 319 LEU A O 1
ATOM 2505 N N . LEU A 1 320 ? 13.802 -2.006 -8.231 1.00 95.69 320 LEU A N 1
ATOM 2506 C CA . LEU A 1 320 ? 14.405 -2.216 -6.923 1.00 95.69 320 LEU A CA 1
ATOM 2507 C C . LEU A 1 320 ? 13.510 -1.663 -5.811 1.00 95.69 320 LEU A C 1
ATOM 2509 O O . LEU A 1 320 ? 13.307 -2.342 -4.806 1.00 95.69 320 LEU A O 1
ATOM 2513 N N . ASN A 1 321 ? 12.974 -0.455 -5.996 1.00 92.44 321 ASN A N 1
ATOM 2514 C CA . ASN A 1 321 ? 12.075 0.164 -5.031 1.00 92.44 321 ASN A CA 1
ATOM 2515 C C . ASN A 1 321 ? 10.800 -0.669 -4.841 1.00 92.44 321 ASN A C 1
ATOM 2517 O O . ASN A 1 321 ? 10.508 -1.070 -3.720 1.00 92.44 321 ASN A O 1
ATOM 2521 N N . GLU A 1 322 ? 10.103 -1.019 -5.926 1.00 91.62 322 GLU A N 1
ATOM 2522 C CA . GLU A 1 322 ? 8.879 -1.828 -5.861 1.00 91.62 322 GLU A CA 1
ATOM 2523 C C . GLU A 1 322 ? 9.133 -3.212 -5.246 1.00 91.62 322 GLU A C 1
ATOM 2525 O O . GLU A 1 322 ? 8.365 -3.655 -4.392 1.00 91.62 322 GLU A O 1
ATOM 2530 N N . SER A 1 323 ? 10.244 -3.868 -5.594 1.00 96.06 323 SER A N 1
ATOM 2531 C CA . SER A 1 323 ? 10.614 -5.173 -5.022 1.00 96.06 323 SER A CA 1
ATOM 2532 C C . SER A 1 323 ? 10.861 -5.086 -3.513 1.00 96.06 323 SER A C 1
ATOM 2534 O O . SER A 1 323 ? 10.394 -5.933 -2.749 1.00 96.06 323 SER A O 1
ATOM 2536 N N . ILE A 1 324 ? 11.578 -4.049 -3.061 1.00 94.44 324 ILE A N 1
ATOM 2537 C CA . ILE A 1 324 ? 11.833 -3.808 -1.634 1.00 94.44 324 ILE A CA 1
ATOM 2538 C C . ILE A 1 324 ? 10.523 -3.497 -0.908 1.00 94.44 324 ILE A C 1
ATOM 2540 O O . ILE A 1 324 ? 10.266 -4.067 0.153 1.00 94.44 324 ILE A O 1
ATOM 2544 N N . THR A 1 325 ? 9.681 -2.630 -1.471 1.00 93.25 325 THR A N 1
ATOM 2545 C CA . THR A 1 325 ? 8.367 -2.305 -0.910 1.00 93.25 325 THR A CA 1
ATOM 2546 C C . THR A 1 325 ? 7.502 -3.556 -0.775 1.00 93.25 325 THR A C 1
ATOM 2548 O O . THR A 1 325 ? 6.924 -3.770 0.290 1.00 93.25 325 THR A O 1
ATOM 2551 N N . LEU A 1 326 ? 7.488 -4.436 -1.779 1.00 95.19 326 LEU A N 1
ATOM 2552 C CA . LEU A 1 326 ? 6.723 -5.682 -1.732 1.00 95.19 326 LEU A CA 1
ATOM 2553 C C . LEU A 1 326 ? 7.235 -6.615 -0.644 1.00 95.19 326 LEU A C 1
ATOM 2555 O O . LEU A 1 326 ? 6.444 -7.144 0.136 1.00 95.19 326 LEU A O 1
ATOM 2559 N N . GLN A 1 327 ? 8.554 -6.767 -0.535 1.00 96.06 327 GLN A N 1
ATOM 2560 C CA . GLN A 1 327 ? 9.167 -7.566 0.520 1.00 96.06 327 GLN A CA 1
ATOM 2561 C C . GLN A 1 327 ? 8.819 -7.028 1.919 1.00 96.06 327 GLN A C 1
ATOM 2563 O O . GLN A 1 327 ? 8.492 -7.806 2.819 1.00 96.06 327 GLN A O 1
ATOM 2568 N N . LEU A 1 328 ? 8.869 -5.706 2.116 1.00 95.25 328 LEU A N 1
ATOM 2569 C CA . LEU A 1 328 ? 8.507 -5.069 3.385 1.00 95.25 328 LEU A CA 1
ATOM 2570 C C . LEU A 1 328 ? 7.022 -5.264 3.708 1.00 95.25 328 LEU A C 1
ATOM 2572 O O . LEU A 1 328 ? 6.700 -5.690 4.819 1.00 95.25 328 LEU A O 1
ATOM 2576 N N . ASN A 1 329 ? 6.138 -5.039 2.733 1.00 93.88 329 ASN A N 1
ATOM 2577 C CA . ASN A 1 329 ? 4.698 -5.239 2.884 1.00 93.88 329 ASN A CA 1
ATOM 2578 C C . ASN A 1 329 ? 4.372 -6.701 3.216 1.00 93.88 329 ASN A C 1
ATOM 2580 O O . ASN A 1 329 ? 3.614 -6.954 4.146 1.00 93.88 329 ASN A O 1
ATOM 2584 N N . GLN A 1 330 ? 4.990 -7.673 2.537 1.00 95.06 330 GLN A N 1
ATOM 2585 C CA . GLN A 1 330 ? 4.816 -9.103 2.824 1.00 95.06 330 GLN A CA 1
ATOM 2586 C C . GLN A 1 330 ? 5.296 -9.481 4.230 1.00 95.06 330 GLN A C 1
ATOM 2588 O O . GLN A 1 330 ? 4.641 -10.260 4.932 1.00 95.06 330 GLN A O 1
ATOM 2593 N N . LYS A 1 331 ? 6.424 -8.915 4.672 1.00 94.94 331 LYS A N 1
ATOM 2594 C CA . LYS A 1 331 ? 6.943 -9.134 6.026 1.00 94.94 331 LYS A CA 1
ATOM 2595 C C . LYS A 1 331 ? 5.992 -8.570 7.081 1.00 94.94 331 LYS A C 1
ATOM 2597 O O . LYS A 1 331 ? 5.700 -9.260 8.057 1.00 94.94 331 LYS A O 1
ATOM 2602 N N . GLN A 1 332 ? 5.503 -7.347 6.882 1.00 94.56 332 GLN A N 1
ATOM 2603 C CA . GLN A 1 332 ? 4.557 -6.717 7.799 1.00 94.56 332 GLN A CA 1
ATOM 2604 C C . GLN A 1 332 ? 3.227 -7.473 7.820 1.00 94.56 332 GLN A C 1
ATOM 2606 O O . GLN A 1 332 ? 2.758 -7.825 8.894 1.00 94.56 332 GLN A O 1
ATOM 2611 N N . LEU A 1 333 ? 2.688 -7.827 6.652 1.00 94.62 333 LEU A N 1
ATOM 2612 C CA . LEU A 1 333 ? 1.478 -8.634 6.496 1.00 94.62 333 LEU A CA 1
ATOM 2613 C C . LEU A 1 333 ? 1.566 -9.948 7.279 1.00 94.62 333 LEU A C 1
ATOM 2615 O O . LEU A 1 333 ? 0.662 -10.286 8.040 1.00 94.62 333 LEU A O 1
ATOM 2619 N N . THR A 1 334 ? 2.689 -10.656 7.142 1.00 93.69 334 THR A N 1
ATOM 2620 C CA . THR A 1 334 ? 2.950 -11.900 7.877 1.00 93.69 334 THR A CA 1
ATOM 2621 C C . THR A 1 334 ? 3.000 -11.656 9.383 1.00 93.69 334 THR A C 1
ATOM 2623 O O . THR A 1 334 ? 2.360 -12.379 10.142 1.00 93.69 334 THR A O 1
ATOM 2626 N N . SER A 1 335 ? 3.737 -10.632 9.823 1.00 94.19 335 SER A N 1
ATOM 2627 C CA . SER A 1 335 ? 3.865 -10.297 11.244 1.00 94.19 335 SER A CA 1
ATOM 2628 C C . SER A 1 335 ? 2.517 -9.932 11.869 1.00 94.19 335 SER A C 1
ATOM 2630 O O . SER A 1 335 ? 2.193 -10.446 12.937 1.00 94.19 335 SER A O 1
ATOM 2632 N N . THR A 1 336 ? 1.721 -9.091 11.202 1.00 93.44 336 THR A N 1
ATOM 2633 C CA . THR A 1 336 ? 0.387 -8.684 11.661 1.00 93.44 336 THR A CA 1
ATOM 2634 C C . THR A 1 336 ? -0.560 -9.878 11.705 1.00 93.44 336 THR A C 1
ATOM 2636 O O . THR A 1 336 ? -1.233 -10.080 12.707 1.00 93.44 336 THR A O 1
ATOM 2639 N N . ALA A 1 337 ? -0.578 -10.727 10.673 1.00 92.62 337 ALA A N 1
ATOM 2640 C CA . ALA A 1 337 ? -1.435 -11.912 10.654 1.00 92.62 337 ALA A CA 1
ATOM 2641 C C . ALA A 1 337 ? -1.085 -12.917 11.766 1.00 92.62 337 ALA A C 1
ATOM 2643 O O . ALA A 1 337 ? -1.981 -13.479 12.397 1.00 92.62 337 ALA A O 1
ATOM 2644 N N . VAL A 1 338 ? 0.210 -13.147 12.017 1.00 92.25 338 VAL A N 1
ATOM 2645 C CA . VAL A 1 338 ? 0.674 -14.021 13.106 1.00 92.25 338 VAL A CA 1
ATOM 2646 C C . VAL A 1 338 ? 0.326 -13.424 14.469 1.00 92.25 338 VAL A C 1
ATOM 2648 O O . VAL A 1 338 ? -0.197 -14.145 15.316 1.00 92.25 338 VAL A O 1
ATOM 2651 N N . GLY A 1 339 ? 0.564 -12.124 14.665 1.00 92.56 339 GLY A N 1
ATOM 2652 C CA . GLY A 1 339 ? 0.205 -11.414 15.895 1.00 92.56 339 GLY A CA 1
ATOM 2653 C C . GLY A 1 339 ? -1.292 -11.496 16.181 1.00 92.56 339 GLY A C 1
ATOM 2654 O O . GLY A 1 339 ? -1.688 -11.966 17.243 1.00 92.56 339 GLY A O 1
ATOM 2655 N N . LEU A 1 340 ? -2.120 -11.163 15.188 1.00 91.94 340 LEU A N 1
ATOM 2656 C CA . LEU A 1 340 ? -3.575 -11.220 15.286 1.00 91.94 340 LEU A CA 1
ATOM 2657 C C . LEU A 1 340 ? -4.073 -12.628 15.637 1.00 91.94 340 LEU A C 1
ATOM 2659 O O . LEU A 1 340 ? -4.940 -12.794 16.493 1.00 91.94 340 LEU A O 1
ATOM 2663 N N . ARG A 1 341 ? -3.497 -13.665 15.019 1.00 90.75 341 ARG A N 1
ATOM 2664 C CA . ARG A 1 341 ? -3.827 -15.058 15.343 1.00 90.75 341 ARG A CA 1
ATOM 2665 C C . ARG A 1 341 ? -3.449 -15.426 16.780 1.00 90.75 341 ARG A C 1
ATOM 2667 O O . ARG A 1 341 ? -4.250 -16.088 17.431 1.00 90.75 341 ARG A O 1
ATOM 2674 N N . SER A 1 342 ? -2.286 -14.985 17.267 1.00 91.88 342 SER A N 1
ATOM 2675 C CA . SER A 1 342 ? -1.867 -15.193 18.663 1.00 91.88 342 SER A CA 1
ATOM 2676 C C . SER A 1 342 ? -2.839 -14.532 19.635 1.00 91.88 342 SER A C 1
ATOM 2678 O O . SER A 1 342 ? -3.339 -15.197 20.535 1.00 91.88 342 SER A O 1
ATOM 2680 N N . THR A 1 343 ? -3.188 -13.262 19.403 1.00 90.56 343 THR A N 1
ATOM 2681 C CA . THR A 1 343 ? -4.155 -12.523 20.229 1.00 90.56 343 THR A CA 1
ATOM 2682 C C . THR A 1 343 ? -5.515 -13.219 20.260 1.00 90.56 343 THR A C 1
ATOM 2684 O O . THR A 1 343 ? -6.112 -13.381 21.322 1.00 90.56 343 THR A O 1
ATOM 2687 N N . LEU A 1 344 ? -6.012 -13.666 19.102 1.00 89.75 344 LEU A N 1
ATOM 2688 C CA . LEU A 1 344 ? -7.273 -14.404 19.013 1.00 89.75 344 LEU A CA 1
ATOM 2689 C C . LEU A 1 344 ? -7.215 -15.739 19.766 1.00 89.75 344 LEU A C 1
ATOM 2691 O O . LEU A 1 344 ? -8.186 -16.098 20.424 1.00 89.75 344 LEU A O 1
ATOM 2695 N N . ASP A 1 345 ? -6.102 -16.469 19.671 1.00 88.62 345 ASP A N 1
ATOM 2696 C CA . ASP A 1 345 ? -5.914 -17.731 20.387 1.00 88.62 345 ASP A CA 1
ATOM 2697 C C . ASP A 1 345 ? -5.854 -17.505 21.907 1.00 88.62 345 ASP A C 1
ATOM 2699 O O . ASP A 1 345 ? -6.529 -18.219 22.641 1.00 88.62 345 ASP A O 1
ATOM 2703 N N . GLU A 1 346 ? -5.131 -16.486 22.377 1.00 88.62 346 GLU A N 1
ATOM 2704 C CA . GLU A 1 346 ? -5.009 -16.143 23.801 1.00 88.62 346 GLU A CA 1
ATOM 2705 C C . GLU A 1 346 ? -6.337 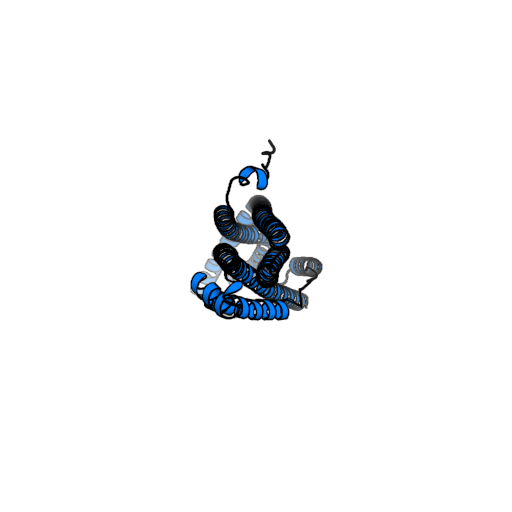-15.725 24.435 1.00 88.62 346 GLU A C 1
ATOM 2707 O O . GLU A 1 346 ? -6.638 -16.152 25.540 1.00 88.62 346 GLU A O 1
ATOM 2712 N N . GLN A 1 347 ? -7.150 -14.916 23.749 1.00 86.75 347 GLN A N 1
ATOM 2713 C CA . GLN A 1 347 ? -8.416 -14.406 24.301 1.00 86.75 347 GLN A CA 1
ATOM 2714 C C . GLN A 1 347 ? -9.575 -15.414 24.225 1.00 86.75 347 GLN A C 1
ATOM 2716 O O . GLN A 1 347 ? -10.664 -15.155 24.741 1.00 86.75 347 GLN A O 1
ATOM 2721 N N . MET A 1 348 ? -9.380 -16.543 23.538 1.00 81.88 348 MET A N 1
ATOM 2722 C CA . MET A 1 348 ? -10.360 -17.629 23.466 1.00 81.88 348 MET A CA 1
ATOM 2723 C C . MET A 1 348 ? -10.237 -18.647 24.615 1.00 81.88 348 MET A C 1
ATOM 2725 O O . MET A 1 348 ? -11.166 -19.444 24.783 1.00 81.88 348 MET A O 1
ATOM 2729 N N . PHE A 1 349 ? -9.133 -18.632 25.372 1.00 70.88 349 PHE A N 1
ATOM 2730 C CA . PHE A 1 349 ? -8.883 -19.471 26.553 1.00 70.88 349 PHE A CA 1
ATOM 2731 C C . PHE A 1 349 ? -8.904 -18.634 27.833 1.00 70.88 349 PHE A C 1
ATOM 2733 O O . PHE A 1 349 ? -9.285 -19.211 28.879 1.00 70.88 349 PHE A O 1
#

Secondary structure (DSSP, 8-state):
-------HHHHHTTS-HHHHHHHHHHHHHHHHHHHHHHHHHHHHHHHHHHHHHHHHHHHHHHHHHHHHHHHHHHHTEETTEEPPHHHHHHHHHHHHHHHHHHHHHHHHHHHHHHHHHHHHHHHHHHHHHHHHHHHHHHHHHHHHHHHHHHHHHHHHHHHHHHHHHTTT-HHHHHHHHHHHHHHHHHHHHHHHHHHHHHHHHHHHHHHHHHHHHHHHHHHHHHHHTT-HHHHHHHHHHHHTPPPP---TTHHHHHHHHHHHHHHHHHHHHHTSSHHHHHHHHHTTS-GGG--HHHHHHHHHHHHHHHHHHHHHHHHHHHHHHHHHHHHHHHHHHHHHHHHHHHHHHHHT-

Foldseek 3Di:
DPPPDDFLCRVCVPPALVVLVVVLVVLVVVLVVLLVQLLVLLLLLLCLVLLVVLLVVLLVVLVVLLVVLVVCLVVCDDPRHGDDPVNNVVSVVVNVVSVVVNVVSVVCVVCSVVSNVVSVVSNVVSVVVSVVSLVSSLSSLVSSLVNQLVVLVVQLVVLVVVLVVVPPDPLLNVLSVVLNVLSVLSNVLSVVLNVLVVLLSVLVVLLSVLVSLLSSLVSLCVSQPPHPVNLVSLVVSLVPQDDDDADPCLVVVLVVLVVVLVVLVVVLVCLVPQLVNLVVVCVVDDPVPDDPVVSVSSSVSSVSSNVSSVSSNVSSVSSNVSSVSSVVSSVSSVVSSVVSNVVSVVSND

Sequence (349 aa):
KESKVVAVAQRYGGLDVPQLEQLLSQRSTQQSDLQSELNEANSLAITAQTRPERAQTEISANQTRIQQINAILKNGKDNGKTLSADQRNLLNAELASINALNLLRRQELAGNSQLQDLGNSQHDLLTEKVARQEQEIQDLQTLINDKRRAQSQKTVADLSLEAQKSGGSSLLATESAANLKLSDYLLRGTDRLNELTQQNLKTKQQLDNLTQTDQALSEQINVLSGSLLLSKILYKQKQSLPHLELDKGLADEIANIRLYQFDVNQQREQMSTPTAYVERLLATQPPENVTPQLRRTLLDLAITRSDLLERLNRELSALLNESITLQLNQKQLTSTAVGLRSTLDEQMF

Organism: NCBI:txid1194405

pLDDT: mean 90.01, std 7.03, range [39.38, 98.12]